Protein AF-A0AB36MHZ0-F1 (afdb_monomer)

Solvent-accessible surface area (backbone atoms only — not comparable to full-atom values): 14965 Å² total; per-residue (Å²): 54,44,57,62,75,53,22,52,72,57,39,23,80,58,42,24,35,72,61,34,95,46,50,84,87,40,92,85,48,53,91,93,38,56,36,42,50,85,30,37,42,89,34,64,81,21,33,83,23,70,91,55,84,67,46,82,65,95,77,49,87,92,78,55,77,89,81,52,64,80,65,60,34,71,57,12,28,52,43,23,53,55,51,52,55,49,51,50,49,34,50,54,38,28,51,49,51,50,53,46,52,54,36,60,74,65,69,42,69,92,66,45,55,66,64,51,52,50,49,40,51,50,48,51,48,53,46,53,50,49,40,52,55,51,27,60,75,59,45,92,82,55,76,83,64,78,90,63,67,73,68,45,54,75,88,66,82,76,74,77,75,96,77,69,90,77,54,76,71,33,46,69,50,70,69,53,80,61,90,48,80,58,32,49,53,8,28,51,48,47,40,56,56,59,68,46,60,63,73,61,51,23,56,32,45,11,66,72,67,76,46,54,62,65,58,21,42,50,56,46,36,54,58,56,66,40,66,40,87,42,66,46,98,85,66,46,83,39,78,40,59,67,78,60,42,46,71,61,34,51,55,51,47,52,50,71,66,107

Sequence (258 aa):
MSSHLNSREAFAYIQGKVVNIVPTNDPSYNDKYDSIYNHGYGEPAGTLGINCRHKLFPFTPGVNINNMTQYNPKEAIRNGNLRQKQCYYERSIRDAKKRLKVVEELEDEQMIAPRTKTLIAARQKKLREYTKKTNKMYGKKYDILTRDYARKQIFSKSILKESGAIRERTQSFVDFKPLLPEEKTARNLYIQFAQRSSKSSINKISKAGNVSVEDASEIYNHIFVDKHLTLDKDGNKVMAKFVPNIDMAQSFQRIFNG

pLDDT: mean 85.65, std 10.81, range [42.53, 96.38]

Secondary structure (DSSP, 8-state):
----TT--HHHHTTTTS-EESS-TTSTT--TTSEEGGGGTTTSTTSTT-TT---------TTT----PPP--HHHHHHHHHHHHHHHHHHHHHHHHHHHHHHHHHTT-HHHHTHHHHHHHHHHHHHHHHHHHHHHHHTTTS--S----SGGG-----------S---GGGHHHHH---SSHHHHHHHHHHHHHHHS-HHHHHHHHHHHHT--HHHHHHHHHHHHT--EEEE-TTS-EEEEPPPP-HHHHHHHHHHHH-

Mean predicted aligned error: 14.43 Å

Structure (mmCIF, N/CA/C/O backbone):
data_AF-A0AB36MHZ0-F1
#
_entry.id   AF-A0AB36MHZ0-F1
#
loop_
_atom_site.group_PDB
_atom_site.id
_atom_site.type_symbol
_atom_site.label_atom_id
_atom_site.label_alt_id
_atom_site.label_comp_id
_atom_site.label_asym_id
_atom_site.label_entity_id
_atom_site.label_seq_id
_atom_site.pdbx_PDB_ins_code
_atom_site.Cartn_x
_atom_site.Cartn_y
_atom_site.Cartn_z
_atom_site.occupancy
_atom_site.B_iso_or_equiv
_atom_site.auth_seq_id
_atom_site.auth_comp_id
_atom_site.auth_asym_id
_atom_site.auth_atom_id
_atom_site.pdbx_PDB_model_num
ATOM 1 N N . MET A 1 1 ? 13.810 -1.417 -18.592 1.00 91.19 1 MET A N 1
ATOM 2 C CA . MET A 1 1 ? 12.742 -1.679 -17.598 1.00 91.19 1 MET A CA 1
ATOM 3 C C . MET A 1 1 ? 13.332 -1.669 -16.197 1.00 91.19 1 MET A C 1
ATOM 5 O O . MET A 1 1 ? 14.480 -2.063 -16.041 1.00 91.19 1 MET A O 1
ATOM 9 N N . SER A 1 2 ? 12.580 -1.244 -15.177 1.00 93.88 2 SER A N 1
ATOM 10 C CA . SER A 1 2 ? 13.051 -1.334 -13.793 1.00 93.88 2 SER A CA 1
ATOM 11 C C . SER A 1 2 ? 13.299 -2.774 -13.341 1.00 93.88 2 SER A C 1
ATOM 13 O O . SER A 1 2 ? 12.862 -3.717 -13.998 1.00 93.88 2 SER A O 1
ATOM 15 N N . SER A 1 3 ? 13.993 -2.949 -12.222 1.00 92.25 3 SER A N 1
ATOM 16 C CA . SER A 1 3 ? 14.274 -4.255 -11.627 1.00 92.25 3 SER A CA 1
ATOM 17 C C . SER A 1 3 ? 13.834 -4.288 -10.169 1.00 92.25 3 SER A C 1
ATOM 19 O O . SER A 1 3 ? 13.908 -3.286 -9.459 1.00 92.25 3 SER A O 1
ATOM 21 N N . HIS A 1 4 ? 13.338 -5.443 -9.732 1.00 90.25 4 HIS A N 1
ATOM 22 C CA . HIS A 1 4 ? 12.836 -5.665 -8.381 1.00 90.25 4 HIS A CA 1
ATOM 23 C C . HIS A 1 4 ? 13.327 -7.012 -7.847 1.00 90.25 4 HIS A C 1
ATOM 25 O O . HIS A 1 4 ? 13.350 -8.027 -8.541 1.00 90.25 4 HIS A O 1
ATOM 31 N N . LEU A 1 5 ? 13.650 -7.046 -6.556 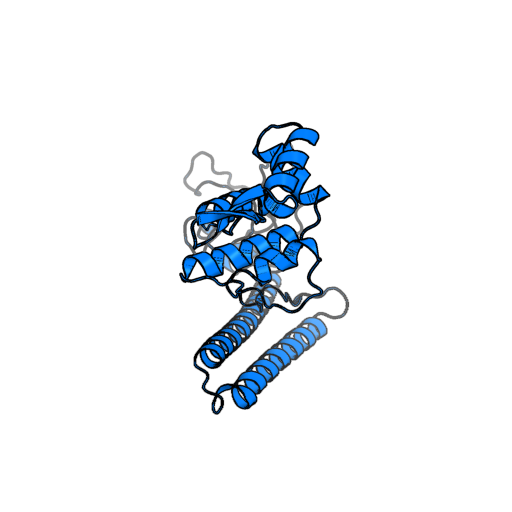1.00 89.44 5 LEU A N 1
ATOM 32 C CA . LEU A 1 5 ? 14.127 -8.253 -5.875 1.00 89.44 5 LEU A CA 1
ATOM 33 C C . LEU A 1 5 ? 13.067 -9.376 -5.808 1.00 89.44 5 LEU A C 1
ATOM 35 O O . LEU A 1 5 ? 13.396 -10.524 -5.519 1.00 89.44 5 LEU A O 1
ATOM 39 N N . ASN A 1 6 ? 11.788 -9.052 -6.018 1.00 89.38 6 ASN A N 1
ATOM 40 C CA . ASN A 1 6 ? 10.649 -9.956 -5.867 1.00 89.38 6 ASN A CA 1
ATOM 41 C C . ASN A 1 6 ? 9.673 -9.865 -7.052 1.00 89.38 6 ASN A C 1
ATOM 43 O O . ASN A 1 6 ? 8.535 -9.409 -6.925 1.00 89.38 6 ASN A O 1
ATOM 47 N N . SER A 1 7 ? 10.125 -10.336 -8.206 1.00 89.44 7 SER A N 1
ATOM 48 C CA . SER A 1 7 ? 9.343 -10.363 -9.446 1.00 89.44 7 SER A CA 1
ATOM 49 C C . SER A 1 7 ? 8.569 -11.674 -9.608 1.00 89.44 7 SER A C 1
ATOM 51 O O . SER A 1 7 ? 8.955 -12.704 -9.062 1.00 89.44 7 SER A O 1
ATOM 53 N N . ARG A 1 8 ? 7.445 -11.649 -10.339 1.00 86.94 8 ARG A N 1
ATOM 54 C CA . ARG A 1 8 ? 6.757 -12.891 -10.745 1.00 86.94 8 ARG A CA 1
ATOM 55 C C . ARG A 1 8 ? 7.468 -13.499 -11.950 1.00 86.94 8 ARG A C 1
ATOM 57 O O . ARG A 1 8 ? 8.241 -12.812 -12.613 1.00 86.94 8 ARG A O 1
ATOM 64 N N . GLU A 1 9 ? 7.150 -14.749 -12.248 1.00 87.31 9 GLU A N 1
ATOM 65 C CA . GLU A 1 9 ? 7.753 -15.526 -13.334 1.00 87.31 9 GLU A CA 1
ATOM 66 C C . GLU A 1 9 ? 7.767 -14.790 -14.676 1.00 87.31 9 GLU A C 1
ATOM 68 O O . GLU A 1 9 ? 8.847 -14.574 -15.219 1.00 87.31 9 GLU A O 1
ATOM 73 N N . ALA A 1 10 ? 6.620 -14.251 -15.103 1.00 83.94 10 ALA A N 1
ATOM 74 C CA . ALA A 1 10 ? 6.491 -13.489 -16.348 1.00 83.94 10 ALA A CA 1
ATOM 75 C C . ALA A 1 10 ? 7.418 -12.257 -16.457 1.00 83.94 10 ALA A C 1
ATOM 77 O O . ALA A 1 10 ? 7.681 -11.779 -17.549 1.00 83.94 10 ALA A O 1
ATOM 78 N N . PHE A 1 11 ? 7.923 -11.712 -15.344 1.00 86.25 11 PHE A N 1
ATOM 79 C CA . PHE A 1 11 ? 8.759 -10.499 -15.345 1.00 86.25 11 PHE A CA 1
ATOM 80 C C . PHE A 1 11 ? 10.217 -10.793 -15.002 1.00 86.25 11 PHE A C 1
ATOM 82 O O . PHE A 1 11 ? 11.100 -9.979 -15.269 1.00 86.25 11 PHE A O 1
ATOM 89 N N . ALA A 1 12 ? 10.476 -11.917 -14.335 1.00 91.56 12 ALA A N 1
ATOM 90 C CA . ALA A 1 12 ? 11.743 -12.156 -13.666 1.00 91.56 12 ALA A CA 1
ATOM 91 C C . ALA A 1 12 ? 12.924 -12.228 -14.641 1.00 91.56 12 ALA A C 1
ATOM 93 O O . ALA A 1 12 ? 14.027 -11.839 -14.266 1.00 91.56 12 ALA A O 1
ATOM 94 N N . TYR A 1 13 ? 12.680 -12.687 -15.870 1.00 91.69 13 TYR A N 1
ATOM 95 C CA . TYR A 1 13 ? 13.692 -12.853 -16.915 1.00 91.69 13 TYR A CA 1
ATOM 96 C C . TYR A 1 13 ? 13.957 -11.587 -17.739 1.00 91.69 13 TYR A C 1
ATOM 98 O O . TYR A 1 13 ? 15.050 -11.444 -18.295 1.00 91.69 13 TYR A O 1
ATOM 106 N N . ILE A 1 14 ? 12.986 -10.674 -17.809 1.00 92.44 14 ILE A N 1
ATOM 107 C CA . ILE A 1 14 ? 13.047 -9.461 -18.638 1.00 92.44 14 ILE A CA 1
ATOM 108 C C . ILE A 1 14 ? 13.335 -8.186 -17.817 1.00 92.44 14 ILE A C 1
ATOM 110 O O . ILE A 1 14 ? 13.791 -7.175 -18.349 1.00 92.44 14 ILE A O 1
ATOM 114 N N . GLN A 1 15 ? 13.125 -8.213 -16.497 1.00 92.81 15 GLN A N 1
ATOM 115 C CA . GLN A 1 15 ? 13.423 -7.079 -15.613 1.00 92.81 15 GLN A CA 1
ATOM 116 C C . GLN A 1 15 ? 14.880 -6.624 -15.658 1.00 92.81 15 GLN A C 1
ATOM 118 O O . GLN A 1 15 ? 15.791 -7.415 -15.871 1.00 92.81 15 GLN A O 1
ATOM 123 N N . GLY A 1 16 ? 15.091 -5.324 -15.448 1.00 93.00 16 GLY A N 1
ATOM 124 C CA . GLY A 1 16 ? 16.421 -4.716 -15.484 1.00 93.00 16 GLY A CA 1
ATOM 125 C C . GLY A 1 16 ? 17.046 -4.610 -16.877 1.00 93.00 16 GLY A C 1
ATOM 126 O O . GLY A 1 16 ? 18.074 -3.953 -17.012 1.00 93.00 16 GLY A O 1
ATOM 127 N N . LYS A 1 17 ? 16.458 -5.203 -17.920 1.00 93.75 17 LYS A N 1
ATOM 128 C CA . LYS A 1 17 ? 16.990 -5.147 -19.286 1.00 93.75 17 LYS A CA 1
ATOM 129 C C . LYS A 1 17 ? 16.428 -3.963 -20.071 1.00 93.75 17 LYS A C 1
ATOM 131 O O . LYS A 1 17 ? 15.389 -3.384 -19.724 1.00 93.75 17 LYS A O 1
ATOM 136 N N . VAL A 1 18 ? 17.138 -3.608 -21.137 1.00 95.00 18 VAL A N 1
ATOM 137 C CA . VAL A 1 18 ? 16.588 -2.802 -22.232 1.00 95.00 18 VAL A CA 1
ATOM 138 C C . VAL A 1 18 ? 15.660 -3.710 -23.033 1.00 95.00 18 VAL A C 1
ATOM 140 O O . VAL A 1 18 ? 15.995 -4.870 -23.267 1.00 95.00 18 VAL A O 1
ATOM 143 N N . VAL A 1 19 ? 14.476 -3.205 -23.361 1.00 95.19 19 VAL A N 1
ATOM 144 C CA . VAL A 1 19 ? 13.385 -3.981 -23.958 1.00 95.19 19 VAL A CA 1
ATOM 145 C C . VAL A 1 19 ? 12.726 -3.169 -25.058 1.00 95.19 19 VAL A C 1
ATOM 147 O O . VAL A 1 19 ? 12.641 -1.944 -24.944 1.00 95.19 19 VAL A O 1
ATOM 150 N N . ASN A 1 20 ? 12.224 -3.854 -26.078 1.00 95.62 20 ASN A N 1
ATOM 151 C CA . ASN A 1 20 ? 11.361 -3.259 -27.088 1.00 95.62 20 ASN A CA 1
ATOM 152 C C . ASN A 1 20 ? 9.929 -3.146 -26.554 1.00 95.62 20 ASN A C 1
ATOM 154 O O . ASN A 1 20 ? 9.421 -4.066 -25.910 1.00 95.62 20 ASN A O 1
ATOM 158 N N . ILE A 1 21 ? 9.275 -2.019 -26.845 1.00 94.38 21 ILE A N 1
ATOM 159 C CA . ILE A 1 21 ? 7.860 -1.762 -26.519 1.00 94.38 21 ILE A CA 1
ATOM 160 C C . ILE A 1 21 ? 6.914 -2.086 -27.681 1.00 94.38 21 ILE A C 1
ATOM 162 O O . ILE A 1 21 ? 5.741 -1.726 -27.634 1.00 94.38 21 ILE A O 1
ATOM 166 N N . VAL A 1 22 ? 7.434 -2.743 -28.716 1.00 94.50 22 VAL A N 1
ATOM 167 C CA . VAL A 1 22 ? 6.718 -3.165 -29.923 1.00 94.50 22 VAL A CA 1
ATOM 168 C C . VAL A 1 22 ? 6.851 -4.682 -30.105 1.00 94.50 22 VAL A C 1
ATOM 170 O O . VAL A 1 22 ? 7.825 -5.258 -29.598 1.00 94.50 22 VAL A O 1
ATOM 173 N N . PRO A 1 23 ? 5.900 -5.355 -30.778 1.00 94.88 23 PRO A N 1
ATOM 174 C CA . PRO A 1 23 ? 6.026 -6.767 -31.138 1.00 94.88 23 PRO A CA 1
ATOM 175 C C . PRO A 1 23 ? 7.237 -7.028 -32.046 1.00 94.88 23 PRO A C 1
ATOM 177 O O . PRO A 1 23 ? 7.731 -6.118 -32.704 1.00 94.88 23 PRO A O 1
ATOM 180 N N . THR A 1 24 ? 7.687 -8.280 -32.129 1.00 93.81 24 THR A N 1
ATOM 181 C CA . THR A 1 24 ? 8.826 -8.685 -32.981 1.00 93.81 24 THR A CA 1
ATOM 182 C C . THR A 1 24 ? 8.594 -8.473 -34.478 1.00 93.81 24 THR A C 1
ATOM 184 O O . THR A 1 24 ? 9.553 -8.348 -35.224 1.00 93.81 24 THR A O 1
ATOM 187 N N . ASN A 1 25 ? 7.336 -8.420 -34.923 1.00 93.31 25 ASN A N 1
ATOM 188 C CA . ASN A 1 25 ? 6.986 -8.208 -36.332 1.00 93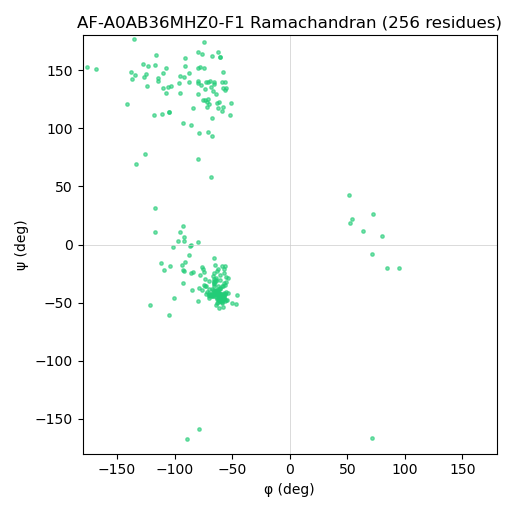.31 25 ASN A CA 1
ATOM 189 C C . ASN A 1 25 ? 6.908 -6.718 -36.715 1.00 93.31 25 ASN A C 1
ATOM 191 O O . ASN A 1 25 ? 6.587 -6.400 -37.858 1.00 93.31 25 ASN A O 1
ATOM 195 N N . ASP A 1 26 ? 7.122 -5.804 -35.765 1.00 95.56 26 ASP A N 1
ATOM 196 C CA . ASP A 1 26 ? 7.053 -4.366 -36.017 1.00 95.56 26 ASP A CA 1
ATOM 197 C C . ASP A 1 26 ? 8.328 -3.878 -36.730 1.00 95.56 26 ASP A C 1
ATOM 199 O O . ASP A 1 26 ? 9.425 -4.252 -36.315 1.00 95.56 26 ASP A O 1
ATOM 203 N N . PRO A 1 27 ? 8.235 -3.000 -37.745 1.00 94.50 27 PRO A N 1
ATOM 204 C CA . PRO A 1 27 ? 9.410 -2.427 -38.411 1.00 94.50 27 PRO A CA 1
ATOM 205 C C . PRO A 1 27 ? 10.368 -1.681 -37.469 1.00 94.50 27 PRO A C 1
ATOM 207 O O . PRO A 1 27 ? 11.548 -1.533 -37.771 1.00 94.50 27 PRO A O 1
ATOM 210 N N . SER A 1 28 ? 9.861 -1.198 -36.332 1.00 93.12 28 SER A N 1
ATOM 211 C CA . SER A 1 28 ? 10.623 -0.483 -35.303 1.00 93.12 28 SER A CA 1
ATOM 212 C C . SER A 1 28 ? 11.299 -1.425 -34.301 1.00 93.12 28 SER A C 1
ATOM 214 O O . SER A 1 28 ? 11.934 -0.958 -33.350 1.00 93.12 28 SER A O 1
ATOM 216 N N . TYR A 1 29 ? 11.124 -2.742 -34.453 1.00 95.44 29 TYR A N 1
ATOM 217 C CA . TYR A 1 29 ? 11.743 -3.741 -33.594 1.00 95.44 29 TYR A CA 1
ATOM 218 C C . TYR A 1 29 ? 13.266 -3.738 -33.765 1.00 95.44 29 TYR A C 1
ATOM 220 O O . TYR A 1 29 ? 13.801 -3.606 -34.863 1.00 95.44 29 TYR A O 1
ATOM 228 N N . ASN A 1 30 ? 13.977 -3.882 -32.648 1.00 94.00 30 ASN A N 1
ATOM 229 C CA . ASN A 1 30 ? 15.428 -3.984 -32.636 1.00 94.00 30 ASN A CA 1
ATOM 230 C C . ASN A 1 30 ? 15.852 -5.342 -32.074 1.00 94.00 30 ASN A C 1
ATOM 232 O O . ASN A 1 30 ? 15.742 -5.558 -30.864 1.00 94.00 30 ASN A O 1
ATOM 236 N N . ASP A 1 31 ? 16.409 -6.200 -32.928 1.00 94.25 31 ASP A N 1
ATOM 237 C CA . ASP A 1 31 ? 16.832 -7.577 -32.620 1.00 94.25 31 ASP A CA 1
ATOM 238 C C . ASP A 1 31 ? 17.834 -7.689 -31.460 1.00 94.25 31 ASP A C 1
ATOM 240 O O . ASP A 1 31 ? 17.993 -8.747 -30.852 1.00 94.25 31 ASP A O 1
ATOM 244 N N . LYS A 1 32 ? 18.506 -6.590 -31.096 1.00 93.94 32 LYS A N 1
ATOM 245 C CA . LYS A 1 32 ? 19.411 -6.548 -29.940 1.00 93.94 32 LYS A CA 1
ATOM 246 C C . LYS A 1 32 ? 18.682 -6.727 -28.605 1.00 93.94 32 LYS A C 1
ATOM 248 O O . LYS A 1 32 ? 19.314 -7.095 -27.610 1.00 93.94 32 LYS A O 1
ATOM 253 N N . TYR A 1 33 ? 17.390 -6.411 -28.548 1.00 94.19 33 TYR A N 1
ATOM 254 C CA . TYR A 1 33 ? 16.607 -6.399 -27.317 1.00 94.19 33 TYR A CA 1
ATOM 255 C C . TYR A 1 33 ? 15.366 -7.289 -27.432 1.00 94.19 33 TYR A C 1
ATOM 257 O O . TYR A 1 33 ? 14.725 -7.405 -28.475 1.00 94.19 33 TYR A O 1
ATOM 265 N N . ASP A 1 34 ? 14.983 -7.907 -26.320 1.00 94.19 34 ASP A N 1
ATOM 266 C CA . ASP A 1 34 ? 13.758 -8.703 -26.270 1.00 94.19 34 ASP A CA 1
ATOM 267 C C . ASP A 1 34 ? 12.519 -7.792 -26.233 1.00 94.19 34 ASP A C 1
ATOM 269 O O . ASP A 1 34 ? 12.577 -6.660 -25.737 1.00 94.19 34 ASP A O 1
ATOM 273 N N . SER A 1 35 ? 11.393 -8.272 -26.754 1.00 94.75 35 SER A N 1
ATOM 274 C CA . SER A 1 35 ? 10.120 -7.550 -26.730 1.00 94.75 35 SER A CA 1
ATOM 275 C C . SER A 1 35 ? 9.344 -7.840 -25.451 1.00 94.75 35 SER A C 1
ATOM 277 O O . SER A 1 35 ? 9.251 -8.984 -25.013 1.00 94.75 35 SER A O 1
ATOM 279 N N . ILE A 1 36 ? 8.699 -6.823 -24.874 1.00 94.75 36 ILE A N 1
ATOM 280 C CA . ILE A 1 36 ? 7.768 -7.025 -23.751 1.00 94.75 36 ILE A CA 1
ATOM 281 C C . ILE A 1 36 ? 6.577 -7.926 -24.126 1.00 94.75 36 ILE A C 1
ATOM 283 O O . ILE A 1 36 ? 6.036 -8.615 -23.260 1.00 94.75 36 ILE A O 1
ATOM 287 N N . TYR A 1 37 ? 6.200 -7.985 -25.409 1.00 93.75 37 TYR A N 1
ATOM 288 C CA . TYR A 1 37 ? 5.103 -8.831 -25.895 1.00 93.75 37 TYR A CA 1
ATOM 289 C C . TYR A 1 37 ? 5.408 -10.324 -25.750 1.00 93.75 37 TYR A C 1
ATOM 291 O O . TYR A 1 37 ? 4.508 -11.090 -25.415 1.00 93.75 37 TYR A O 1
ATOM 299 N N . ASN A 1 38 ? 6.681 -10.722 -25.843 1.00 93.31 38 ASN A N 1
ATOM 300 C CA . ASN A 1 38 ? 7.115 -12.105 -25.597 1.00 93.31 38 ASN A CA 1
ATOM 301 C C . ASN A 1 38 ? 6.914 -12.539 -24.134 1.00 93.31 38 ASN A C 1
ATOM 303 O O . ASN A 1 38 ? 7.003 -13.718 -23.805 1.00 93.31 38 ASN A O 1
ATOM 307 N N . HIS A 1 39 ? 6.626 -11.582 -23.248 1.00 92.12 39 HIS A N 1
ATOM 308 C CA . HIS A 1 39 ? 6.400 -11.793 -21.821 1.00 92.12 39 HIS A CA 1
ATOM 309 C C . HIS A 1 39 ? 4.966 -11.410 -21.418 1.00 92.12 39 HIS A C 1
ATOM 311 O O . HIS A 1 39 ? 4.723 -10.935 -20.306 1.00 92.12 39 HIS A O 1
ATOM 317 N N . GLY A 1 40 ? 4.007 -11.573 -22.335 1.00 91.12 40 GLY A N 1
ATOM 318 C CA . GLY A 1 40 ? 2.572 -11.411 -22.076 1.00 91.12 40 GLY A CA 1
ATOM 319 C C . GLY A 1 40 ? 2.121 -9.963 -21.877 1.00 91.12 40 GLY A C 1
ATOM 320 O O . GLY A 1 40 ? 1.152 -9.710 -21.161 1.00 91.12 40 GLY A O 1
ATOM 321 N N . TYR A 1 41 ? 2.834 -8.985 -22.442 1.00 92.25 41 TYR A N 1
ATOM 322 C CA . TYR A 1 41 ? 2.350 -7.603 -22.431 1.00 92.25 41 TYR A CA 1
ATOM 323 C C . TYR A 1 41 ? 0.950 -7.515 -23.062 1.00 92.25 41 TYR A C 1
ATOM 325 O O . TYR A 1 41 ? 0.706 -8.087 -24.121 1.00 92.25 41 TYR A O 1
ATOM 333 N N . GLY A 1 42 ? 0.032 -6.814 -22.392 1.00 90.19 42 GLY A N 1
ATOM 334 C CA . GLY A 1 42 ? -1.390 -6.754 -22.754 1.00 90.19 42 GLY A CA 1
ATOM 335 C C . GLY A 1 42 ? -2.270 -7.759 -22.001 1.00 90.19 42 GLY A C 1
ATOM 336 O O . GLY A 1 42 ? -3.467 -7.524 -21.846 1.00 90.19 42 GLY A O 1
ATOM 337 N N . GLU A 1 43 ? -1.692 -8.821 -21.434 1.00 91.88 43 GLU A N 1
ATOM 338 C CA . GLU A 1 43 ? -2.429 -9.755 -20.585 1.00 91.88 43 GLU A CA 1
ATOM 339 C C . GLU A 1 43 ? -2.446 -9.305 -19.114 1.00 91.88 43 GLU A C 1
ATOM 341 O O . GLU A 1 43 ? -1.448 -8.787 -18.598 1.00 91.88 43 GLU A O 1
ATOM 346 N N . PRO A 1 44 ? -3.524 -9.587 -18.355 1.00 89.88 44 PRO A N 1
ATOM 347 C CA . PRO A 1 44 ? -3.588 -9.267 -16.928 1.00 89.88 44 PRO A CA 1
ATOM 348 C C . PRO A 1 44 ? -2.434 -9.844 -16.096 1.00 89.88 44 PRO A C 1
ATOM 350 O O . PRO A 1 44 ? -2.043 -9.247 -15.086 1.00 89.88 44 PRO A O 1
ATOM 353 N N . ALA A 1 45 ? -1.917 -11.011 -16.492 1.00 87.75 45 ALA A N 1
ATOM 354 C CA . ALA A 1 45 ? -0.864 -11.736 -15.788 1.00 87.75 45 ALA A CA 1
ATOM 355 C C . ALA A 1 45 ? 0.557 -11.435 -16.299 1.00 87.75 45 ALA A C 1
ATOM 357 O O . ALA A 1 45 ? 1.515 -11.712 -15.569 1.00 87.75 45 ALA A O 1
ATOM 358 N N . GLY A 1 46 ? 0.692 -10.875 -17.503 1.00 90.00 46 GLY A N 1
ATOM 359 C CA . GLY A 1 46 ? 1.979 -10.645 -18.149 1.00 90.00 46 GLY A CA 1
ATOM 360 C C . GLY A 1 46 ? 2.613 -9.294 -17.823 1.00 90.00 46 GLY A C 1
ATOM 361 O O . GLY A 1 46 ? 2.245 -8.609 -16.857 1.00 90.00 46 GLY A O 1
ATOM 362 N N . THR A 1 47 ? 3.643 -8.931 -18.589 1.00 89.75 47 THR A N 1
ATOM 363 C CA . THR A 1 47 ? 4.444 -7.734 -18.317 1.00 89.75 47 THR A CA 1
ATOM 364 C C . THR A 1 47 ? 3.612 -6.458 -18.310 1.00 89.75 47 THR A C 1
ATOM 366 O O . THR A 1 47 ? 2.682 -6.285 -19.085 1.00 89.75 47 THR A O 1
ATOM 369 N N . LEU A 1 48 ? 3.920 -5.563 -17.363 1.00 89.25 48 LEU A N 1
ATOM 370 C CA . LEU A 1 48 ? 3.149 -4.341 -17.081 1.00 89.25 48 LEU A CA 1
ATOM 371 C C . LEU A 1 48 ? 1.633 -4.552 -16.852 1.00 89.25 48 LEU A C 1
ATOM 373 O O . LEU A 1 48 ? 0.881 -3.584 -16.874 1.00 89.25 48 LEU A O 1
ATOM 377 N N . GLY A 1 49 ? 1.199 -5.779 -16.546 1.00 88.88 49 GLY A N 1
ATOM 378 C CA . GLY A 1 49 ? -0.181 -6.106 -16.195 1.00 88.88 49 GLY A CA 1
ATOM 379 C C . GLY A 1 49 ? -0.573 -5.758 -14.751 1.00 88.88 49 GLY A C 1
ATOM 380 O O . GLY A 1 49 ? 0.049 -4.947 -14.052 1.00 88.88 49 GLY A O 1
ATOM 381 N N . ILE A 1 50 ? -1.623 -6.413 -14.252 1.00 87.44 50 ILE A N 1
ATOM 382 C CA . ILE A 1 50 ? -2.265 -6.058 -12.980 1.00 87.44 50 ILE A CA 1
ATOM 383 C C . ILE A 1 50 ? -1.324 -6.311 -11.793 1.00 87.44 50 ILE A C 1
ATOM 385 O O . ILE A 1 50 ? -0.771 -7.399 -11.606 1.00 87.44 50 ILE A O 1
ATOM 389 N N . ASN A 1 51 ? -1.217 -5.314 -10.908 1.00 81.25 51 ASN A N 1
ATOM 390 C CA . ASN A 1 51 ? -0.327 -5.303 -9.740 1.00 81.25 51 ASN A CA 1
ATOM 391 C C . ASN A 1 51 ? 1.175 -5.350 -10.079 1.00 81.25 51 ASN A C 1
ATOM 393 O O . ASN A 1 51 ? 1.995 -5.545 -9.172 1.00 81.25 51 ASN A O 1
ATOM 397 N N . CYS A 1 52 ? 1.551 -5.155 -11.346 1.00 86.69 52 CYS A N 1
ATOM 398 C CA . CYS A 1 52 ? 2.935 -4.921 -11.721 1.00 86.69 52 CYS A CA 1
ATOM 399 C C . CYS A 1 52 ? 3.387 -3.539 -11.224 1.00 86.69 52 CYS A C 1
ATOM 401 O O . CYS A 1 52 ? 2.636 -2.569 -11.243 1.00 86.69 52 CYS A O 1
ATOM 403 N N . ARG A 1 53 ? 4.631 -3.451 -10.748 1.00 87.50 53 ARG A N 1
ATOM 404 C CA . ARG A 1 53 ? 5.262 -2.197 -10.294 1.00 87.50 53 ARG A CA 1
ATOM 405 C C . ARG A 1 53 ? 6.481 -1.829 -11.133 1.00 87.50 53 ARG A C 1
ATOM 407 O O . ARG A 1 53 ? 7.281 -0.986 -10.727 1.00 87.50 53 ARG A O 1
ATOM 414 N N . HIS A 1 54 ? 6.678 -2.525 -12.248 1.00 91.31 54 HIS A N 1
ATOM 415 C CA . HIS A 1 54 ? 7.764 -2.220 -13.159 1.00 91.31 54 HIS A CA 1
ATOM 416 C C . HIS A 1 54 ? 7.471 -0.906 -13.870 1.00 91.31 54 HIS A C 1
ATOM 418 O O . HIS A 1 54 ? 6.332 -0.627 -14.234 1.00 91.31 54 HIS A O 1
ATOM 424 N N . LYS A 1 55 ? 8.513 -0.100 -14.042 1.00 92.06 55 LYS A N 1
ATOM 425 C CA . LYS A 1 55 ? 8.460 1.130 -14.827 1.00 92.06 55 LYS A CA 1
ATOM 426 C C . LYS A 1 55 ? 9.354 0.971 -16.045 1.00 92.06 55 LYS A C 1
ATOM 428 O O . LYS A 1 55 ? 10.414 0.342 -15.966 1.00 92.06 55 LYS A O 1
ATOM 433 N N . LEU A 1 56 ? 8.923 1.529 -17.166 1.00 93.44 56 LEU A N 1
ATOM 434 C CA . LEU A 1 56 ? 9.773 1.685 -18.336 1.00 93.44 56 LEU A CA 1
ATOM 435 C C . LEU A 1 56 ? 10.449 3.052 -18.276 1.00 93.44 56 LEU A C 1
ATOM 437 O O . LEU A 1 56 ? 9.865 4.021 -17.797 1.00 93.44 56 LEU A O 1
ATOM 441 N N . PHE A 1 57 ? 11.690 3.092 -18.740 1.00 93.50 57 PHE A N 1
ATOM 442 C CA . PHE A 1 57 ? 12.476 4.309 -18.870 1.00 93.50 57 PHE A CA 1
ATOM 443 C C . PHE A 1 57 ? 12.921 4.403 -20.328 1.00 93.50 57 PHE A C 1
ATOM 445 O O . PHE A 1 57 ? 13.324 3.365 -20.868 1.00 93.50 57 PHE A O 1
ATOM 452 N N . PRO A 1 58 ? 12.846 5.587 -20.960 1.00 94.56 58 PRO A N 1
ATOM 453 C CA . PRO A 1 58 ? 13.387 5.788 -22.297 1.00 94.56 58 PRO A CA 1
ATOM 454 C C . PRO A 1 58 ? 14.871 5.414 -22.347 1.00 94.56 58 PRO A C 1
ATOM 456 O O . PRO A 1 58 ? 15.619 5.685 -21.406 1.00 94.56 58 PRO A O 1
ATOM 459 N N . PHE A 1 59 ? 15.288 4.775 -23.436 1.00 94.19 59 PHE A N 1
ATOM 460 C CA . PHE A 1 59 ? 16.661 4.329 -23.630 1.00 94.19 59 PHE A CA 1
ATOM 461 C C . PHE A 1 59 ? 17.060 4.534 -25.089 1.00 94.19 59 PHE A C 1
ATOM 463 O O . PHE A 1 59 ? 16.442 3.946 -25.975 1.00 94.19 59 PHE A O 1
ATOM 470 N N . THR A 1 60 ? 18.110 5.321 -25.324 1.00 93.62 60 THR A N 1
ATOM 471 C CA . THR A 1 60 ? 18.676 5.535 -26.658 1.00 93.62 60 THR A CA 1
ATOM 472 C C . THR A 1 60 ? 19.983 4.747 -26.786 1.00 93.62 60 THR A C 1
ATOM 474 O O . THR A 1 60 ? 20.946 5.052 -26.073 1.00 93.62 60 THR A O 1
ATOM 477 N N . PRO A 1 61 ? 20.056 3.725 -27.662 1.00 91.75 61 PRO A N 1
ATOM 478 C CA . PRO A 1 61 ? 21.280 2.955 -27.870 1.00 91.75 61 PRO A CA 1
ATOM 479 C C . PRO A 1 61 ? 22.464 3.854 -28.252 1.00 91.75 61 PRO A C 1
ATOM 481 O O . PRO A 1 61 ? 22.328 4.743 -29.083 1.00 91.75 61 PRO A O 1
ATOM 484 N N . GLY A 1 62 ? 23.626 3.633 -27.634 1.00 91.44 62 GLY A N 1
ATOM 485 C CA . GLY A 1 62 ? 24.846 4.414 -27.889 1.00 91.44 62 GLY A CA 1
ATOM 486 C C . GLY A 1 62 ? 24.956 5.720 -27.094 1.00 91.44 62 GLY A C 1
ATOM 487 O O . GLY A 1 62 ? 26.065 6.193 -26.880 1.00 91.44 62 GLY A O 1
ATOM 488 N N . VAL A 1 63 ? 23.840 6.255 -26.589 1.00 95.12 63 VAL A N 1
ATOM 489 C CA . VAL A 1 63 ? 23.824 7.430 -25.699 1.00 95.12 63 VAL A CA 1
ATOM 490 C C . VAL A 1 63 ? 23.668 6.994 -24.244 1.00 95.12 63 VAL A C 1
ATOM 492 O O . VAL A 1 63 ? 24.387 7.450 -23.358 1.00 95.12 63 VAL A O 1
ATOM 495 N N . ASN A 1 64 ? 22.733 6.080 -23.985 1.00 94.06 64 ASN A N 1
ATOM 496 C CA . ASN A 1 64 ? 22.419 5.607 -22.646 1.00 94.06 64 ASN A CA 1
ATOM 497 C C . ASN A 1 64 ? 23.178 4.315 -22.316 1.00 94.06 64 ASN A C 1
ATOM 499 O O . ASN A 1 64 ? 23.326 3.419 -23.149 1.00 94.06 64 ASN A O 1
ATOM 503 N N . ILE A 1 65 ? 23.560 4.177 -21.046 1.00 91.75 65 ILE A N 1
ATOM 504 C CA . ILE A 1 65 ? 24.105 2.941 -20.473 1.00 91.75 65 ILE A CA 1
ATOM 505 C C . ILE A 1 65 ? 23.064 2.362 -19.512 1.00 91.75 65 ILE A C 1
ATOM 507 O O . ILE A 1 65 ? 22.440 3.086 -18.731 1.00 91.75 65 ILE A O 1
ATOM 511 N N . ASN A 1 66 ? 22.825 1.052 -19.597 1.00 91.81 66 ASN A N 1
ATOM 512 C CA . ASN A 1 66 ? 21.867 0.388 -18.723 1.00 91.81 66 ASN A CA 1
ATOM 513 C C . ASN A 1 66 ? 22.473 0.143 -17.334 1.00 91.81 66 ASN A C 1
ATOM 515 O O . ASN A 1 66 ? 23.127 -0.872 -17.107 1.00 91.81 66 ASN A O 1
ATOM 519 N N . ASN A 1 67 ? 22.194 1.048 -16.400 1.00 90.38 67 ASN A N 1
ATOM 520 C CA . ASN A 1 67 ? 22.706 0.983 -15.028 1.00 90.38 67 ASN A CA 1
ATOM 521 C C . ASN A 1 67 ? 21.748 0.266 -14.056 1.00 90.38 67 ASN A C 1
ATOM 523 O O . ASN A 1 67 ? 21.870 0.410 -12.839 1.00 90.38 67 ASN A O 1
ATOM 527 N N . MET A 1 68 ? 20.760 -0.479 -14.567 1.00 92.06 68 MET A N 1
ATOM 528 C CA . MET A 1 68 ? 19.794 -1.169 -13.714 1.00 92.06 68 MET A CA 1
ATOM 529 C C . MET A 1 68 ? 20.424 -2.369 -13.007 1.00 92.06 68 MET A C 1
ATOM 531 O O . MET A 1 68 ? 21.162 -3.153 -13.609 1.00 92.06 68 MET A O 1
ATOM 535 N N . THR A 1 69 ? 20.072 -2.563 -11.735 1.00 91.25 69 THR A N 1
ATOM 536 C CA . THR A 1 69 ? 20.495 -3.745 -10.978 1.00 91.25 69 THR A CA 1
ATOM 537 C C . THR A 1 69 ? 19.905 -5.007 -11.600 1.00 91.25 69 THR A C 1
ATOM 539 O O . THR A 1 69 ? 18.701 -5.088 -11.844 1.00 91.25 69 THR A O 1
ATOM 542 N N . GLN A 1 70 ? 20.747 -6.008 -11.848 1.00 91.19 70 GLN A N 1
ATOM 543 C CA . GLN A 1 70 ? 20.308 -7.298 -12.372 1.00 91.19 70 GLN A CA 1
ATOM 544 C C . GLN A 1 70 ? 20.108 -8.276 -11.215 1.00 91.19 70 GLN A C 1
ATOM 546 O O . GLN A 1 70 ? 20.982 -8.432 -10.363 1.00 91.19 70 GLN A O 1
ATOM 551 N N . TYR A 1 71 ? 18.954 -8.938 -11.188 1.00 91.06 71 TYR A N 1
ATOM 552 C CA . TYR A 1 71 ? 18.642 -9.973 -10.205 1.00 91.06 71 TYR A CA 1
ATOM 553 C C . TYR A 1 71 ? 18.598 -11.336 -10.883 1.00 91.06 71 TYR A C 1
ATOM 555 O O . TYR A 1 71 ? 18.168 -11.449 -12.030 1.00 91.06 71 TYR A O 1
ATOM 563 N N . ASN A 1 72 ? 18.984 -12.387 -10.157 1.00 92.56 72 ASN A N 1
ATOM 564 C CA . ASN A 1 72 ? 18.789 -13.751 -10.631 1.00 92.56 72 ASN A CA 1
ATOM 565 C C . ASN A 1 72 ? 17.275 -14.028 -10.762 1.00 92.56 72 ASN A C 1
ATOM 567 O O . ASN A 1 72 ? 16.564 -13.941 -9.753 1.00 92.56 72 ASN A O 1
ATOM 571 N N . PRO A 1 73 ? 16.763 -14.389 -11.957 1.00 92.88 73 PRO A N 1
ATOM 572 C CA . PRO A 1 73 ? 15.333 -14.603 -12.166 1.00 92.88 73 PRO A CA 1
ATOM 573 C C . PRO A 1 73 ? 14.732 -15.638 -11.211 1.00 92.88 73 PRO A C 1
ATOM 575 O O . PRO A 1 73 ? 13.679 -15.401 -10.622 1.00 92.88 73 PRO A O 1
ATOM 578 N N . LYS A 1 74 ? 15.432 -16.757 -10.978 1.00 93.94 74 LYS A N 1
ATOM 579 C CA . LYS A 1 74 ? 14.950 -17.837 -10.101 1.00 93.94 74 LYS A CA 1
ATOM 580 C C . LYS A 1 74 ? 14.823 -17.368 -8.651 1.00 93.94 74 LYS A C 1
ATOM 582 O O . LYS A 1 74 ? 13.855 -17.701 -7.965 1.00 93.94 74 LYS A O 1
ATOM 587 N N . GLU A 1 75 ? 15.779 -16.567 -8.189 1.00 91.75 75 GLU A N 1
ATOM 588 C CA . GLU A 1 75 ? 15.742 -15.983 -6.848 1.00 91.75 75 GLU A CA 1
ATOM 589 C C . GLU A 1 75 ? 14.615 -14.950 -6.722 1.00 91.75 75 GLU A C 1
ATOM 591 O O . GLU A 1 75 ? 13.854 -14.985 -5.754 1.00 91.75 75 GLU A O 1
ATOM 596 N N . ALA A 1 76 ? 14.438 -14.093 -7.732 1.00 91.81 76 ALA A N 1
ATOM 597 C CA . ALA A 1 76 ? 13.372 -13.099 -7.752 1.00 91.81 76 ALA A CA 1
ATOM 598 C C . ALA A 1 76 ? 11.976 -13.743 -7.694 1.00 91.81 76 ALA A C 1
ATOM 600 O O . ALA A 1 76 ? 11.138 -13.301 -6.904 1.00 91.81 76 ALA A O 1
ATOM 601 N N . ILE A 1 77 ? 11.755 -14.828 -8.448 1.00 93.38 77 ILE A N 1
ATOM 602 C CA . ILE A 1 77 ? 10.510 -15.616 -8.419 1.00 93.38 77 ILE A CA 1
ATOM 603 C C . ILE A 1 77 ? 10.272 -16.196 -7.026 1.00 93.38 77 ILE A C 1
ATOM 605 O O . ILE A 1 77 ? 9.187 -16.044 -6.454 1.00 93.38 77 ILE A O 1
ATOM 609 N N . ARG A 1 78 ? 11.298 -16.818 -6.433 1.00 93.19 78 ARG A N 1
ATOM 610 C CA . ARG A 1 78 ? 11.221 -17.372 -5.075 1.00 93.19 78 ARG A CA 1
ATOM 611 C C . ARG A 1 78 ? 10.845 -16.293 -4.056 1.00 93.19 78 ARG A C 1
ATOM 613 O O . ARG A 1 78 ? 9.928 -16.496 -3.257 1.00 93.19 78 ARG A O 1
ATOM 620 N N . ASN A 1 79 ? 11.493 -15.132 -4.115 1.00 92.19 79 ASN A N 1
ATOM 621 C CA . ASN A 1 79 ? 11.213 -13.989 -3.244 1.00 92.19 79 ASN A CA 1
ATOM 622 C C . ASN A 1 79 ? 9.791 -13.446 -3.460 1.00 92.19 79 ASN A C 1
ATOM 624 O O . ASN A 1 79 ? 9.082 -13.133 -2.497 1.00 92.19 79 ASN A O 1
ATOM 628 N N . GLY A 1 80 ? 9.337 -13.402 -4.716 1.00 91.00 80 GLY A N 1
ATOM 629 C CA . GLY A 1 80 ? 7.962 -13.088 -5.095 1.00 91.00 80 GLY A CA 1
ATOM 630 C C . GLY A 1 80 ? 6.953 -14.018 -4.421 1.00 91.00 80 GLY A C 1
ATOM 631 O O . GLY A 1 80 ? 6.009 -13.548 -3.782 1.00 91.00 80 GLY A O 1
ATOM 632 N N . ASN A 1 81 ? 7.178 -15.331 -4.473 1.00 92.50 81 ASN A N 1
ATOM 633 C CA . ASN A 1 81 ? 6.310 -16.334 -3.846 1.00 92.50 81 ASN A CA 1
ATOM 634 C C . ASN A 1 81 ? 6.274 -16.201 -2.316 1.00 92.50 81 ASN A C 1
ATOM 636 O O . ASN A 1 81 ? 5.202 -16.260 -1.701 1.00 92.50 81 ASN A O 1
ATOM 640 N N . LEU A 1 82 ? 7.422 -15.924 -1.689 1.00 93.56 82 LEU A N 1
ATOM 641 C CA . LEU A 1 82 ? 7.492 -15.665 -0.250 1.00 93.56 82 LEU A CA 1
ATOM 642 C C . LEU A 1 82 ? 6.658 -14.440 0.150 1.00 93.56 82 LEU A C 1
ATOM 644 O O . LEU A 1 82 ? 5.913 -14.489 1.140 1.00 93.56 82 LEU A O 1
ATOM 648 N N . ARG A 1 83 ? 6.737 -13.362 -0.641 1.00 91.38 83 ARG A N 1
ATOM 649 C CA . ARG A 1 83 ? 5.952 -12.138 -0.442 1.00 91.38 83 ARG A CA 1
ATOM 650 C C . ARG A 1 83 ? 4.461 -12.370 -0.674 1.00 91.38 83 ARG A C 1
ATOM 652 O O . ARG A 1 83 ? 3.643 -11.858 0.089 1.00 91.38 83 ARG A O 1
ATOM 659 N N . GLN A 1 84 ? 4.084 -13.165 -1.673 1.00 90.88 84 GLN A N 1
ATOM 660 C CA . GLN A 1 84 ? 2.685 -13.526 -1.917 1.00 90.88 84 GLN A CA 1
ATOM 661 C C . GLN A 1 84 ? 2.080 -14.294 -0.734 1.00 90.88 84 GLN A C 1
ATOM 663 O O . GLN A 1 84 ? 0.977 -13.968 -0.286 1.00 90.88 84 GLN A O 1
ATOM 668 N N . LYS A 1 85 ? 2.831 -15.237 -0.155 1.00 94.31 85 LYS A N 1
ATOM 669 C CA . LYS A 1 85 ? 2.418 -15.976 1.047 1.00 94.31 85 LYS A CA 1
ATOM 670 C C . LYS A 1 85 ? 2.308 -15.074 2.282 1.00 94.31 85 LYS A C 1
ATOM 672 O O . LYS A 1 85 ? 1.374 -15.228 3.067 1.00 94.31 85 LYS A O 1
ATOM 677 N N . GLN A 1 86 ? 3.181 -14.072 2.427 1.00 94.19 86 GLN A N 1
ATOM 678 C CA . GLN A 1 86 ? 3.003 -13.022 3.439 1.00 94.19 86 GLN A CA 1
ATOM 679 C C . GLN A 1 86 ? 1.673 -12.272 3.239 1.00 94.19 86 GLN A C 1
ATOM 681 O O . GLN A 1 86 ? 0.892 -12.148 4.184 1.00 94.19 86 GLN A O 1
ATOM 686 N N . CYS A 1 87 ? 1.396 -11.804 2.017 1.00 90.44 87 CYS A N 1
ATOM 687 C CA . CYS A 1 87 ? 0.159 -11.090 1.689 1.00 90.44 87 CYS A CA 1
ATOM 688 C C . CYS A 1 87 ? -1.093 -11.940 1.963 1.00 90.44 87 CYS A C 1
ATOM 690 O O . CYS A 1 87 ? -2.110 -11.407 2.404 1.00 90.44 87 CYS A O 1
ATOM 692 N N . TYR A 1 88 ? -1.026 -13.256 1.741 1.00 94.00 88 TYR A N 1
ATOM 693 C CA . TYR A 1 88 ? -2.096 -14.186 2.107 1.00 94.00 88 TYR A CA 1
ATOM 694 C C . TYR A 1 88 ? -2.394 -14.151 3.614 1.00 94.00 88 TYR A C 1
ATOM 696 O O . TYR A 1 88 ? -3.545 -13.955 4.011 1.00 94.00 88 TYR A O 1
ATOM 704 N N . TYR A 1 89 ? -1.368 -14.246 4.466 1.00 94.38 89 TYR A N 1
ATOM 705 C CA . TYR A 1 89 ? -1.554 -14.131 5.915 1.00 94.38 89 TYR A CA 1
ATOM 706 C C . TYR A 1 89 ? -2.089 -12.757 6.334 1.00 94.38 89 TYR A C 1
ATOM 708 O O . TYR A 1 89 ? -2.953 -12.672 7.205 1.00 94.38 89 TYR A O 1
ATOM 716 N N . GLU A 1 90 ? -1.613 -11.677 5.713 1.00 93.31 90 GLU A N 1
ATOM 717 C CA . GLU A 1 90 ? -2.106 -10.318 5.973 1.00 93.31 90 GLU A CA 1
ATOM 718 C C . GLU A 1 90 ? -3.595 -10.175 5.636 1.00 93.31 90 GLU A C 1
ATOM 720 O O . GLU A 1 90 ? -4.356 -9.659 6.458 1.00 93.31 90 GLU A O 1
ATOM 725 N N . ARG A 1 91 ? -4.028 -10.693 4.477 1.00 92.69 91 ARG A N 1
ATOM 726 C CA . ARG A 1 91 ? -5.446 -10.735 4.088 1.00 92.69 91 ARG A CA 1
ATOM 727 C C . ARG A 1 91 ? -6.275 -11.566 5.062 1.00 92.69 91 ARG A C 1
ATOM 729 O O . ARG A 1 91 ? -7.321 -11.101 5.494 1.00 92.69 91 ARG A O 1
ATOM 736 N N . SER A 1 92 ? -5.784 -12.735 5.468 1.00 92.00 92 SER A N 1
ATOM 737 C CA . SER A 1 92 ? -6.459 -13.597 6.446 1.00 92.00 92 SER A CA 1
ATOM 738 C C . SER A 1 92 ? -6.633 -12.912 7.811 1.00 92.00 92 SER A C 1
ATOM 740 O O . SER A 1 92 ? -7.673 -13.050 8.455 1.00 92.00 92 SER A O 1
ATOM 742 N N . ILE A 1 93 ? -5.650 -12.127 8.262 1.00 92.88 93 ILE A N 1
ATOM 743 C CA . ILE A 1 93 ? -5.773 -11.330 9.494 1.00 92.88 93 ILE A CA 1
ATOM 744 C C . ILE A 1 93 ? -6.810 -10.218 9.317 1.00 92.88 93 ILE A C 1
ATOM 746 O O . ILE A 1 93 ? -7.620 -9.998 10.215 1.00 92.88 93 ILE A O 1
ATOM 750 N N . ARG A 1 94 ? -6.786 -9.518 8.177 1.00 90.62 94 ARG A N 1
ATOM 751 C CA . ARG A 1 94 ? -7.754 -8.457 7.878 1.00 90.62 94 ARG A CA 1
ATOM 752 C C . ARG A 1 94 ? -9.179 -9.006 7.846 1.00 90.62 94 ARG A C 1
ATOM 754 O O . ARG A 1 94 ? -10.062 -8.400 8.431 1.00 90.62 94 ARG A O 1
ATOM 761 N N . ASP A 1 95 ? -9.380 -10.161 7.222 1.00 89.75 95 ASP A N 1
ATOM 762 C CA . ASP A 1 95 ? -10.666 -10.854 7.173 1.00 89.75 95 ASP A CA 1
ATOM 763 C C . ASP A 1 95 ? -11.168 -11.246 8.573 1.00 89.75 95 ASP A C 1
ATOM 765 O O . ASP A 1 95 ? -12.284 -10.899 8.945 1.00 89.75 95 ASP A O 1
ATOM 769 N N . ALA A 1 96 ? -10.318 -11.853 9.413 1.00 89.88 96 ALA A N 1
ATOM 770 C CA . ALA A 1 96 ? -10.692 -12.174 10.798 1.00 89.88 96 ALA A CA 1
ATOM 771 C C . ALA A 1 96 ? -11.105 -10.934 11.601 1.00 89.88 96 ALA A C 1
ATOM 773 O O . ALA A 1 96 ? -12.088 -10.965 12.334 1.00 89.88 96 ALA A O 1
ATOM 774 N N . LYS A 1 97 ? -10.373 -9.827 11.447 1.00 88.81 97 LYS A N 1
ATOM 775 C CA . LYS A 1 97 ? -10.733 -8.568 12.099 1.00 88.81 97 LYS A CA 1
ATOM 776 C C . LYS A 1 97 ? -12.058 -7.992 11.564 1.00 88.81 97 LYS A C 1
ATOM 778 O O . LYS A 1 97 ? -12.741 -7.302 12.307 1.00 88.81 97 LYS A O 1
ATOM 783 N N . LYS A 1 98 ? -12.419 -8.235 10.293 1.00 85.19 98 LYS A N 1
ATOM 784 C CA . LYS A 1 98 ? -13.679 -7.733 9.715 1.00 85.19 98 LYS A CA 1
ATOM 785 C C . LYS A 1 98 ? -14.847 -8.470 10.343 1.00 85.19 98 LYS A C 1
ATOM 787 O O . LYS A 1 98 ? -15.801 -7.833 10.757 1.00 85.19 98 LYS A O 1
ATOM 792 N N . ARG A 1 99 ? -14.709 -9.789 10.489 1.00 84.19 99 ARG A N 1
ATOM 793 C CA . ARG A 1 99 ? -15.682 -10.625 11.196 1.00 84.19 99 ARG A CA 1
ATOM 794 C C . ARG A 1 99 ? -15.842 -10.198 12.653 1.00 84.19 99 ARG A C 1
ATOM 796 O O . ARG A 1 99 ? -16.968 -10.079 13.101 1.00 84.19 99 ARG A O 1
ATOM 803 N N . LEU A 1 100 ? -14.740 -9.894 13.352 1.00 85.88 100 LEU A N 1
ATOM 804 C CA . LEU A 1 100 ? -14.799 -9.335 14.710 1.00 85.88 100 LEU A CA 1
ATOM 805 C C . LEU A 1 100 ? -15.669 -8.073 14.754 1.00 85.88 100 LEU A C 1
ATOM 807 O O . LEU A 1 100 ? -16.547 -7.987 15.594 1.00 85.88 100 LEU A O 1
ATOM 811 N N . LYS A 1 101 ? -15.461 -7.136 13.823 1.00 82.44 101 LYS A N 1
ATOM 812 C CA . LYS A 1 101 ? -16.227 -5.885 13.778 1.00 82.44 101 LYS A CA 1
ATOM 813 C C . LYS A 1 101 ? -17.722 -6.109 13.538 1.00 82.44 101 LYS A C 1
ATOM 815 O O . LYS A 1 101 ? -18.527 -5.459 14.180 1.00 82.44 101 LYS A O 1
ATOM 820 N N . VAL A 1 102 ? -18.080 -7.028 12.640 1.00 81.31 102 VAL A N 1
ATOM 821 C CA . VAL A 1 102 ? -19.488 -7.390 12.389 1.00 81.31 102 VAL A CA 1
ATOM 822 C C . VAL A 1 102 ? -20.125 -7.985 13.643 1.00 81.31 102 VAL A C 1
ATOM 824 O O . VAL A 1 102 ? -21.239 -7.635 13.991 1.00 81.31 102 VAL A O 1
ATOM 827 N N . VAL A 1 103 ? -19.402 -8.857 14.344 1.00 78.50 103 VAL A N 1
ATOM 828 C CA . VAL A 1 103 ? -19.886 -9.481 15.580 1.00 78.50 103 VAL A CA 1
ATOM 829 C C . VAL A 1 103 ? -20.025 -8.450 16.713 1.00 78.50 103 VAL A C 1
ATOM 831 O O . VAL A 1 103 ? -21.006 -8.490 17.442 1.00 78.50 103 VAL A O 1
ATOM 834 N N . GLU A 1 104 ? -19.098 -7.490 16.824 1.00 76.62 104 GLU A N 1
ATOM 835 C CA . GLU A 1 104 ? -19.206 -6.350 17.753 1.00 76.62 104 GLU A CA 1
ATOM 836 C C . GLU A 1 104 ? -20.419 -5.452 17.443 1.00 76.62 104 GLU A C 1
ATOM 838 O O . GLU A 1 104 ? -21.033 -4.931 18.364 1.00 76.62 104 GLU A O 1
ATOM 843 N N . GLU A 1 105 ? -20.774 -5.270 16.166 1.00 77.19 105 GLU A N 1
ATOM 844 C CA . GLU A 1 105 ? -21.939 -4.473 15.741 1.00 77.19 105 GLU A CA 1
ATOM 845 C C . GLU A 1 105 ? -23.284 -5.173 15.991 1.00 77.19 105 GLU A C 1
ATOM 847 O O . GLU A 1 105 ? -24.301 -4.497 16.098 1.00 77.19 105 GLU A O 1
ATOM 852 N N . LEU A 1 106 ? -23.296 -6.505 16.078 1.00 77.75 106 LEU A N 1
ATOM 853 C CA . LEU A 1 106 ? -24.497 -7.315 16.318 1.00 77.75 106 LEU A CA 1
ATOM 854 C C . LEU A 1 106 ? -24.762 -7.595 17.809 1.00 77.75 106 LEU A C 1
ATOM 856 O O . LEU A 1 106 ? -25.689 -8.336 18.113 1.00 77.75 106 LEU A O 1
ATOM 860 N N . GLU A 1 107 ? -23.946 -7.045 18.718 1.00 69.50 107 GLU A N 1
ATOM 861 C CA . GLU A 1 107 ? -24.061 -7.208 20.183 1.00 69.50 107 GLU A CA 1
ATOM 862 C C . GLU A 1 107 ? -24.096 -8.680 20.668 1.00 69.50 107 GLU A C 1
ATOM 864 O O . GLU A 1 107 ? -24.525 -8.984 21.779 1.00 69.50 107 GLU A O 1
ATOM 869 N N . ASP A 1 108 ? -23.584 -9.617 19.863 1.00 68.44 108 ASP A N 1
ATOM 870 C CA . ASP A 1 108 ? -23.559 -11.054 20.173 1.00 68.44 108 ASP A CA 1
ATOM 871 C C . ASP A 1 108 ? -22.404 -11.414 21.133 1.00 68.44 108 ASP A C 1
ATOM 873 O O . ASP A 1 108 ? -21.374 -11.984 20.749 1.00 68.44 108 ASP A O 1
ATOM 877 N N . GLU A 1 109 ? -22.548 -11.057 22.413 1.00 60.62 109 GLU A N 1
ATOM 878 C CA . GLU A 1 109 ? -21.499 -11.191 23.441 1.00 60.62 109 GLU A CA 1
ATOM 879 C C . GLU A 1 109 ? -20.944 -12.615 23.599 1.00 60.62 109 GLU A C 1
ATOM 881 O O . GLU A 1 109 ? -19.760 -12.795 23.911 1.00 60.62 109 GLU A O 1
ATOM 886 N N . GLN A 1 110 ? -21.753 -13.632 23.294 1.00 62.56 110 GLN A N 1
ATOM 887 C CA . GLN A 1 110 ? -21.369 -15.040 23.396 1.00 62.56 110 GLN A CA 1
ATOM 888 C C . GLN A 1 110 ? -20.391 -15.468 22.281 1.00 62.56 110 GLN A C 1
ATOM 890 O O . GLN A 1 110 ? -19.518 -16.314 22.512 1.00 62.56 110 GLN A O 1
ATOM 895 N N . MET A 1 111 ? -20.453 -14.844 21.095 1.00 57.44 111 MET A N 1
ATOM 896 C CA . MET A 1 111 ? -19.475 -14.990 19.998 1.00 57.44 111 MET A CA 1
ATOM 897 C C . MET A 1 111 ? -18.333 -13.948 20.036 1.00 57.44 111 MET A C 1
ATOM 899 O O . MET A 1 111 ? -17.253 -14.202 19.480 1.00 57.44 111 MET A O 1
ATOM 903 N N . ILE A 1 112 ? -18.539 -12.788 20.682 1.00 56.69 112 ILE A N 1
ATOM 904 C CA . ILE A 1 112 ? -17.696 -11.574 20.592 1.00 56.69 112 ILE A CA 1
ATOM 905 C C . ILE A 1 112 ? -16.231 -11.770 21.023 1.00 56.69 112 ILE A C 1
ATOM 907 O O . ILE A 1 112 ? -15.319 -11.281 20.346 1.00 56.69 112 ILE A O 1
ATOM 911 N N . ALA A 1 113 ? -15.936 -12.447 22.136 1.00 58.62 113 ALA A N 1
ATOM 912 C CA . ALA A 1 113 ? -14.654 -12.197 22.811 1.00 58.62 113 ALA A CA 1
ATOM 913 C C . ALA A 1 113 ? -13.564 -13.279 22.650 1.00 58.62 113 ALA A C 1
ATOM 915 O O . ALA A 1 113 ? -12.492 -12.949 22.129 1.00 58.62 113 ALA A O 1
ATOM 916 N N . PRO A 1 114 ? -13.737 -14.546 23.066 1.00 63.53 114 PRO A N 1
ATOM 917 C CA . PRO A 1 114 ? -12.593 -15.451 23.172 1.00 63.53 114 PRO A CA 1
ATOM 918 C C . PRO A 1 114 ? -12.169 -16.044 21.823 1.00 63.53 114 PRO A C 1
ATOM 920 O O . PRO A 1 114 ? -10.989 -15.989 21.474 1.00 63.53 114 PRO A O 1
ATOM 923 N N . ARG A 1 115 ? -13.095 -16.578 21.015 1.00 72.94 115 ARG A N 1
ATOM 924 C CA . ARG A 1 115 ? -12.736 -17.348 19.806 1.00 72.94 115 ARG A CA 1
ATOM 925 C C . ARG A 1 115 ? -12.152 -16.469 18.700 1.00 72.94 115 ARG A C 1
ATOM 927 O O . ARG A 1 115 ? -11.100 -16.791 18.142 1.00 72.94 115 ARG A O 1
ATOM 934 N N . THR A 1 116 ? -12.776 -15.327 18.421 1.00 77.75 116 THR A N 1
ATOM 935 C CA . THR A 1 116 ? -12.355 -14.432 17.334 1.00 77.75 116 THR A CA 1
ATOM 936 C C . THR A 1 116 ? -11.054 -13.697 17.666 1.00 77.75 116 THR A C 1
ATOM 938 O O . THR A 1 116 ? -10.141 -13.656 16.833 1.00 77.75 116 THR A O 1
ATOM 941 N N . LYS A 1 117 ? -10.896 -13.190 18.899 1.00 83.62 117 LYS A N 1
ATOM 942 C CA . LYS A 1 117 ? -9.639 -12.552 19.336 1.00 83.62 117 LYS A CA 1
ATOM 943 C C . LYS A 1 117 ? -8.485 -13.560 19.379 1.00 83.62 117 LYS A C 1
ATOM 945 O O . LYS A 1 117 ? -7.402 -13.255 18.871 1.00 83.62 117 LYS A O 1
ATOM 950 N N . THR A 1 118 ? -8.725 -14.781 19.867 1.00 87.62 118 THR A N 1
ATOM 951 C CA . THR A 1 118 ? -7.722 -15.865 19.865 1.00 87.62 118 THR A CA 1
ATOM 952 C C . THR A 1 118 ? -7.312 -16.249 18.444 1.00 87.62 118 THR A C 1
ATOM 954 O O . THR A 1 118 ? -6.119 -16.372 18.156 1.00 87.62 118 THR A O 1
ATOM 957 N N . LEU A 1 119 ? -8.263 -16.346 17.509 1.00 89.31 119 LEU A N 1
ATOM 958 C CA . LEU A 1 119 ? -7.975 -16.610 16.098 1.00 89.31 119 LEU A CA 1
ATOM 959 C C . LEU A 1 119 ? -7.105 -15.511 15.469 1.00 89.31 119 LEU A C 1
ATOM 961 O O . LEU A 1 119 ? -6.140 -15.810 14.757 1.00 89.31 119 LEU A O 1
ATOM 965 N N . ILE A 1 120 ? -7.413 -14.238 15.734 1.00 91.81 120 ILE A N 1
ATOM 966 C CA . ILE A 1 120 ? -6.603 -13.106 15.265 1.00 91.81 120 ILE A CA 1
ATOM 967 C C . ILE A 1 120 ? -5.185 -13.203 15.840 1.00 91.81 120 ILE A C 1
ATOM 969 O O . ILE A 1 120 ? -4.216 -13.083 15.083 1.00 91.81 120 ILE A O 1
ATOM 973 N N . ALA A 1 121 ? -5.045 -13.459 17.143 1.00 91.94 121 ALA A N 1
ATOM 974 C CA . ALA A 1 121 ? -3.750 -13.603 17.804 1.00 91.94 121 ALA A CA 1
ATOM 975 C C . ALA A 1 121 ? -2.928 -14.762 17.212 1.00 91.94 121 ALA A C 1
ATOM 977 O O . ALA A 1 121 ? -1.748 -14.581 16.893 1.00 91.94 121 ALA A O 1
ATOM 978 N N . ALA A 1 122 ? -3.559 -15.914 16.967 1.00 93.62 122 ALA A N 1
ATOM 979 C CA . ALA A 1 122 ? -2.937 -17.077 16.340 1.00 93.62 122 ALA A CA 1
ATOM 980 C C . ALA A 1 122 ? -2.468 -16.777 14.904 1.00 93.62 122 ALA A C 1
ATOM 982 O O . ALA A 1 122 ? -1.315 -17.043 14.555 1.00 93.62 122 ALA A O 1
ATOM 983 N N . ARG A 1 123 ? -3.311 -16.139 14.076 1.00 94.31 123 ARG A N 1
ATOM 984 C CA . ARG A 1 123 ? -2.945 -15.730 12.703 1.00 94.31 123 ARG A CA 1
ATOM 985 C C . ARG A 1 123 ? -1.791 -14.724 12.703 1.00 94.31 123 ARG A C 1
ATOM 987 O O . ARG A 1 123 ? -0.868 -14.831 11.894 1.00 94.31 123 ARG A O 1
ATOM 994 N N . GLN A 1 124 ? -1.802 -13.769 13.633 1.00 93.69 124 GLN A N 1
ATOM 995 C CA . GLN A 1 124 ? -0.703 -12.819 13.799 1.00 93.69 124 GLN A CA 1
ATOM 996 C C . GLN A 1 124 ? 0.595 -13.504 14.242 1.00 93.69 124 GLN A C 1
ATOM 998 O O . GLN A 1 124 ? 1.653 -13.162 13.712 1.00 93.69 124 GLN A O 1
ATOM 1003 N N . LYS A 1 125 ? 0.529 -14.469 15.170 1.00 95.19 125 LYS A N 1
ATOM 1004 C CA . LYS A 1 125 ? 1.680 -15.278 15.600 1.00 95.19 125 LYS A CA 1
ATOM 1005 C C . LYS A 1 125 ? 2.267 -16.056 14.423 1.00 95.19 125 LYS A C 1
ATOM 1007 O O . LYS A 1 125 ? 3.459 -15.926 14.161 1.00 95.19 125 LYS A O 1
ATOM 1012 N N . LYS A 1 126 ? 1.426 -16.737 13.639 1.00 95.31 126 LYS A N 1
ATOM 1013 C CA . LYS A 1 126 ? 1.844 -17.474 12.435 1.00 95.31 126 LYS A CA 1
ATOM 1014 C C . LYS A 1 126 ? 2.570 -16.579 11.431 1.00 95.31 126 LYS A C 1
ATOM 1016 O O . LYS A 1 126 ? 3.607 -16.960 10.897 1.00 95.31 126 LYS A O 1
ATOM 1021 N N . LEU A 1 127 ? 2.072 -15.361 11.212 1.00 94.44 127 LEU A N 1
ATOM 1022 C CA . LEU A 1 127 ? 2.745 -14.393 10.350 1.00 94.44 127 LEU A CA 1
ATOM 1023 C C . LEU A 1 127 ? 4.085 -13.916 10.936 1.00 94.44 127 LEU A C 1
ATOM 1025 O O . LEU A 1 127 ? 5.060 -13.818 10.198 1.00 94.44 127 LEU A O 1
ATOM 1029 N N . ARG A 1 128 ? 4.166 -13.652 12.248 1.00 93.31 128 ARG A N 1
ATOM 1030 C CA . ARG A 1 128 ? 5.434 -13.292 12.912 1.00 93.31 128 ARG A CA 1
ATOM 1031 C C . ARG A 1 128 ? 6.486 -14.382 12.742 1.00 93.31 128 ARG A C 1
ATOM 1033 O O . ARG A 1 128 ? 7.616 -14.087 12.365 1.00 93.31 128 ARG A O 1
ATOM 1040 N N . GLU A 1 129 ? 6.104 -15.628 12.991 1.00 95.06 129 GLU A N 1
ATOM 1041 C CA . GLU A 1 129 ? 6.987 -16.780 12.840 1.00 95.06 129 GLU A CA 1
ATOM 1042 C C . GLU A 1 129 ? 7.406 -16.984 11.389 1.00 95.06 129 GLU A C 1
ATOM 1044 O O . GLU A 1 129 ? 8.582 -17.215 11.130 1.00 95.06 129 GLU A O 1
ATOM 1049 N N . TYR A 1 130 ? 6.476 -16.850 10.441 1.00 94.50 130 TYR A N 1
ATOM 1050 C CA . TYR A 1 130 ? 6.776 -16.953 9.018 1.00 94.50 130 TYR A CA 1
ATOM 1051 C C . TYR A 1 130 ? 7.797 -15.900 8.572 1.00 94.50 130 TYR A C 1
ATOM 1053 O O . TYR A 1 130 ? 8.796 -16.257 7.951 1.00 94.50 130 TYR A O 1
ATOM 1061 N N . THR A 1 131 ? 7.601 -14.628 8.933 1.00 92.62 131 THR A N 1
ATOM 1062 C CA . THR A 1 131 ? 8.562 -13.557 8.628 1.00 92.62 131 THR A CA 1
ATOM 1063 C C . THR A 1 131 ? 9.921 -13.830 9.272 1.00 92.62 131 THR A C 1
ATOM 1065 O O . THR A 1 131 ? 10.932 -13.796 8.580 1.00 92.62 131 THR A O 1
ATOM 1068 N N . LYS A 1 132 ? 9.954 -14.187 10.565 1.00 92.31 132 LYS A N 1
ATOM 1069 C CA . LYS A 1 132 ? 11.202 -14.473 11.292 1.00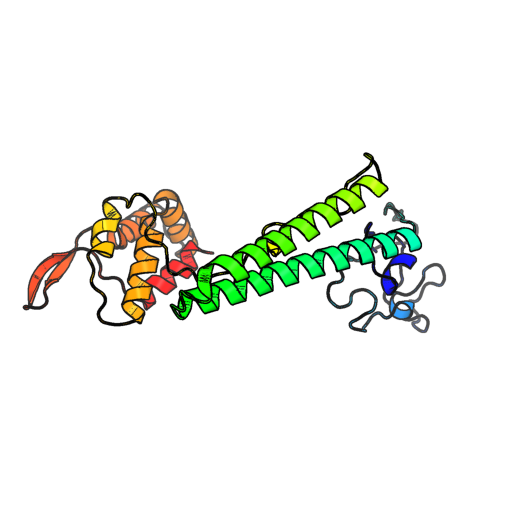 92.31 132 LYS A CA 1
ATOM 1070 C C . LYS A 1 132 ? 11.966 -15.653 10.686 1.00 92.31 132 LYS A C 1
ATOM 1072 O O . LYS A 1 132 ? 13.166 -15.548 10.464 1.00 92.31 132 LYS A O 1
ATOM 1077 N N . LYS A 1 133 ? 11.281 -16.770 10.411 1.00 92.62 133 LYS A N 1
ATOM 1078 C CA . LYS A 1 133 ? 11.879 -17.964 9.791 1.00 92.62 133 LYS A CA 1
ATOM 1079 C C . LYS A 1 133 ? 12.395 -17.652 8.390 1.00 92.62 133 LYS A C 1
ATOM 1081 O O . LYS A 1 133 ? 13.501 -18.060 8.060 1.00 92.62 133 LYS A O 1
ATOM 1086 N N . THR A 1 134 ? 11.620 -16.907 7.600 1.00 91.50 134 THR A N 1
ATOM 1087 C CA . THR A 1 134 ? 12.016 -16.534 6.239 1.00 91.50 134 THR A CA 1
ATOM 1088 C C . THR A 1 134 ? 13.253 -15.650 6.252 1.00 91.50 134 THR A C 1
ATOM 1090 O O . THR A 1 134 ? 14.237 -16.018 5.631 1.00 91.50 134 THR A O 1
ATOM 1093 N N . ASN A 1 135 ? 13.268 -14.557 7.017 1.00 91.44 135 ASN A N 1
ATOM 1094 C CA . ASN A 1 135 ? 14.434 -13.670 7.050 1.00 91.44 135 ASN A CA 1
ATOM 1095 C C . ASN A 1 135 ? 15.667 -14.368 7.656 1.00 91.44 135 ASN A C 1
ATOM 1097 O O . ASN A 1 135 ? 16.771 -14.184 7.158 1.00 91.44 135 ASN A O 1
ATOM 1101 N N . LYS A 1 136 ? 15.496 -15.270 8.641 1.00 89.81 136 LYS A N 1
ATOM 1102 C CA . LYS A 1 136 ? 16.605 -16.088 9.172 1.00 89.81 136 LYS A CA 1
ATOM 1103 C C . LYS A 1 136 ? 17.283 -16.940 8.087 1.00 89.81 136 LYS A C 1
ATOM 1105 O O . LYS A 1 136 ? 18.497 -17.098 8.145 1.00 89.81 136 LYS A O 1
ATOM 1110 N N . MET A 1 137 ? 16.535 -17.461 7.106 1.00 86.38 137 MET A N 1
ATOM 1111 C CA . MET A 1 137 ? 17.107 -18.247 5.999 1.00 86.38 137 MET A CA 1
ATOM 1112 C C . MET A 1 137 ? 18.012 -17.424 5.073 1.00 86.38 137 MET A C 1
ATOM 1114 O O . MET A 1 137 ? 18.920 -17.989 4.478 1.00 86.38 137 MET A O 1
ATOM 1118 N N . TYR A 1 138 ? 17.792 -16.112 4.963 1.00 81.75 138 TYR A N 1
ATOM 1119 C CA . TYR A 1 138 ? 18.577 -15.221 4.098 1.00 81.75 138 TYR A CA 1
ATOM 1120 C C . TYR A 1 138 ? 19.700 -14.479 4.849 1.00 81.75 138 TYR A C 1
ATOM 1122 O O . TYR A 1 138 ? 20.450 -13.700 4.260 1.00 81.75 138 TYR A O 1
ATOM 1130 N N . GLY A 1 139 ? 19.868 -14.765 6.145 1.00 77.31 139 GLY A N 1
ATOM 1131 C CA . GLY A 1 139 ? 20.939 -14.219 6.975 1.00 77.31 139 GLY A CA 1
ATOM 1132 C C . GLY A 1 139 ? 20.773 -12.732 7.308 1.00 77.31 139 GLY A C 1
ATOM 1133 O O . GLY A 1 139 ? 19.713 -12.143 7.136 1.00 77.31 139 GLY A O 1
ATOM 1134 N N . LYS A 1 140 ? 21.845 -12.108 7.816 1.00 68.31 140 LYS A N 1
ATOM 1135 C CA . LYS A 1 140 ? 21.862 -10.685 8.217 1.00 68.31 140 LYS A CA 1
ATOM 1136 C C . LYS A 1 140 ? 22.025 -9.704 7.044 1.00 68.31 140 LYS A C 1
ATOM 1138 O O . LYS A 1 140 ? 22.137 -8.508 7.280 1.00 68.31 140 LYS A O 1
ATOM 1143 N N . LYS A 1 141 ? 22.097 -10.188 5.797 1.00 67.94 141 LYS A N 1
ATOM 1144 C CA . LYS A 1 141 ? 22.463 -9.354 4.642 1.00 67.94 141 LYS A CA 1
ATOM 1145 C C . LYS A 1 141 ? 21.351 -8.368 4.271 1.00 67.94 141 LYS A C 1
ATOM 1147 O O . LYS A 1 141 ? 21.656 -7.222 3.966 1.00 67.94 141 LYS A O 1
ATOM 1152 N N . TYR A 1 142 ? 20.087 -8.802 4.307 1.00 72.69 142 TYR A N 1
ATOM 1153 C CA . TYR A 1 142 ? 18.903 -7.951 4.137 1.00 72.69 142 TYR A CA 1
ATOM 1154 C C . TYR A 1 142 ? 17.607 -8.700 4.511 1.00 72.6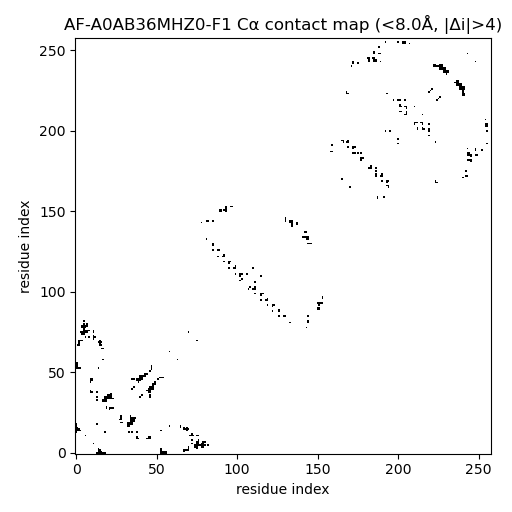9 142 TYR A C 1
ATOM 1156 O O . TYR A 1 142 ? 17.508 -9.915 4.345 1.00 72.69 142 TYR A O 1
ATOM 1164 N N . ASP A 1 143 ? 16.587 -7.970 4.976 1.00 81.25 143 ASP A N 1
ATOM 1165 C CA . ASP A 1 143 ? 15.250 -8.513 5.252 1.00 81.25 143 ASP A CA 1
ATOM 1166 C C . ASP A 1 143 ? 14.393 -8.550 3.973 1.00 81.25 143 ASP A C 1
ATOM 1168 O O . ASP A 1 143 ? 14.048 -7.512 3.413 1.00 81.25 143 ASP A O 1
ATOM 1172 N N . ILE A 1 144 ? 13.978 -9.742 3.532 1.00 86.25 144 ILE A N 1
ATOM 1173 C CA . ILE A 1 144 ? 13.114 -9.901 2.341 1.00 86.25 144 ILE A CA 1
ATOM 1174 C C . ILE A 1 144 ? 11.656 -9.593 2.649 1.00 86.25 144 ILE A C 1
ATOM 1176 O O . ILE A 1 144 ? 10.921 -9.048 1.820 1.00 86.25 144 ILE A O 1
ATOM 1180 N N . LEU A 1 145 ? 11.205 -9.988 3.838 1.00 89.25 145 LEU A N 1
ATOM 1181 C CA . LEU A 1 145 ? 9.835 -9.790 4.272 1.00 89.25 145 LEU A CA 1
ATOM 1182 C C . LEU 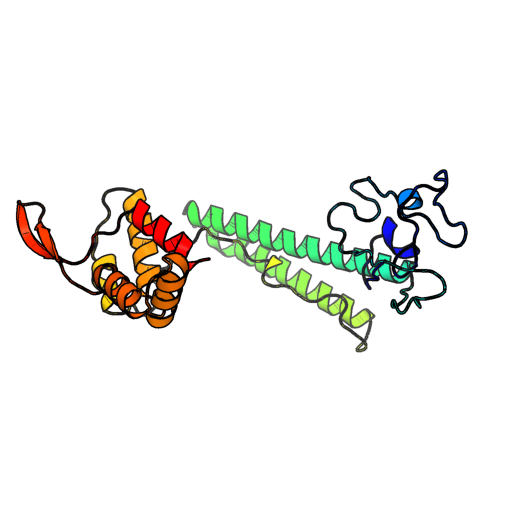A 1 145 ? 9.800 -8.754 5.389 1.00 89.25 145 LEU A C 1
ATOM 1184 O O . LEU A 1 145 ? 10.209 -9.019 6.517 1.00 89.25 145 LEU A O 1
ATOM 1188 N N . THR A 1 146 ? 9.222 -7.593 5.095 1.00 86.12 146 THR A N 1
ATOM 1189 C CA . THR A 1 146 ? 8.918 -6.566 6.099 1.00 86.12 146 THR A CA 1
ATOM 1190 C C . THR A 1 146 ? 7.434 -6.578 6.423 1.00 86.12 146 THR A C 1
ATOM 1192 O O . THR A 1 146 ? 6.590 -6.658 5.520 1.00 86.12 146 THR A O 1
ATOM 1195 N N . ARG A 1 147 ? 7.098 -6.485 7.713 1.00 80.00 147 ARG A N 1
ATOM 1196 C CA . ARG A 1 147 ? 5.710 -6.386 8.171 1.00 80.00 147 ARG A CA 1
ATOM 1197 C C . ARG A 1 147 ? 5.148 -4.999 7.887 1.00 80.00 147 ARG A C 1
ATOM 1199 O O . ARG A 1 147 ? 5.642 -4.016 8.419 1.00 80.00 147 ARG A O 1
ATOM 1206 N N . ASP A 1 148 ? 4.037 -4.961 7.168 1.00 78.94 148 ASP A N 1
ATOM 1207 C CA . ASP A 1 148 ? 3.271 -3.742 6.934 1.00 78.94 148 ASP A CA 1
ATOM 1208 C C . ASP A 1 148 ? 2.000 -3.775 7.802 1.00 78.94 148 ASP A C 1
ATOM 1210 O O . ASP A 1 148 ? 1.147 -4.664 7.677 1.00 78.94 148 ASP A O 1
ATOM 1214 N N . TYR A 1 149 ? 1.913 -2.856 8.766 1.00 76.94 149 TYR A N 1
ATOM 1215 C CA . TYR A 1 149 ? 0.787 -2.789 9.699 1.00 76.94 149 TYR A CA 1
ATOM 1216 C C . TYR A 1 149 ? -0.480 -2.262 9.029 1.00 76.94 149 TYR A C 1
ATOM 1218 O O . TYR A 1 149 ? -1.560 -2.786 9.319 1.00 76.94 149 TYR A O 1
ATOM 1226 N N . ALA A 1 150 ? -0.350 -1.314 8.097 1.00 76.81 150 ALA A N 1
ATOM 1227 C CA . ALA A 1 150 ? -1.474 -0.719 7.381 1.00 76.81 150 ALA A CA 1
ATOM 1228 C C . ALA A 1 150 ? -2.247 -1.790 6.601 1.00 76.81 150 ALA A C 1
ATOM 1230 O O . ALA A 1 150 ? -3.475 -1.840 6.627 1.00 76.81 150 ALA A O 1
ATOM 1231 N N . ARG A 1 151 ? -1.542 -2.775 6.028 1.00 75.62 151 ARG A N 1
ATOM 1232 C CA . ARG A 1 151 ? -2.181 -3.904 5.326 1.00 75.62 151 ARG A CA 1
ATOM 1233 C C . ARG A 1 151 ? -3.071 -4.772 6.210 1.00 75.62 151 ARG A C 1
ATOM 1235 O O . ARG A 1 151 ? -3.921 -5.478 5.677 1.00 75.62 151 ARG A O 1
ATOM 1242 N N . LYS A 1 152 ? -2.915 -4.768 7.530 1.00 77.81 152 LYS A N 1
ATOM 1243 C CA . LYS A 1 152 ? -3.756 -5.561 8.450 1.00 77.81 152 LYS A CA 1
ATOM 1244 C C . LYS A 1 152 ? -4.828 -4.722 9.131 1.00 77.81 152 LYS A C 1
ATOM 1246 O O . LYS A 1 152 ? -5.554 -5.257 9.973 1.00 77.81 152 LYS A O 1
ATOM 1251 N N . GLN A 1 153 ? -4.863 -3.421 8.879 1.00 77.69 153 GLN A N 1
ATOM 1252 C CA . GLN A 1 153 ? -5.883 -2.544 9.429 1.00 77.69 153 GLN A CA 1
ATOM 1253 C C . GLN A 1 153 ? -7.180 -2.703 8.637 1.00 77.69 153 GLN A C 1
ATOM 1255 O O . GLN A 1 153 ? -7.185 -3.104 7.470 1.00 77.69 153 GLN A O 1
ATOM 1260 N N . ILE A 1 154 ? -8.288 -2.444 9.319 1.00 77.31 154 ILE A N 1
ATOM 1261 C CA . ILE A 1 154 ? -9.592 -2.282 8.692 1.00 77.31 154 ILE A CA 1
ATOM 1262 C C . ILE A 1 154 ? -9.897 -0.808 8.780 1.00 77.31 154 ILE A C 1
ATOM 1264 O O . ILE A 1 154 ? -9.801 -0.228 9.859 1.00 77.31 154 ILE A O 1
ATOM 1268 N N . PHE A 1 155 ? -10.278 -0.230 7.651 1.00 66.06 155 PHE A N 1
ATOM 1269 C CA . PHE A 1 155 ? -10.898 1.077 7.643 1.00 66.06 155 PHE A CA 1
ATOM 1270 C C . PHE A 1 155 ? -12.299 0.922 8.228 1.00 66.06 155 PHE A C 1
ATOM 1272 O O . PHE A 1 155 ? -13.227 0.475 7.560 1.00 66.06 155 PHE A O 1
ATOM 1279 N N . SER A 1 156 ? -12.443 1.213 9.515 1.00 55.84 156 SER A N 1
ATOM 1280 C CA . SER A 1 156 ? -13.746 1.543 10.070 1.00 55.84 156 SER A CA 1
ATOM 1281 C C . SER A 1 156 ? -14.120 2.918 9.526 1.00 55.84 156 SER A C 1
ATOM 1283 O O . SER A 1 156 ? -13.340 3.855 9.707 1.00 55.84 156 SER A O 1
ATOM 1285 N N . LYS A 1 157 ? -15.291 3.065 8.889 1.00 51.25 157 LYS A N 1
ATOM 1286 C CA . LYS A 1 157 ? -15.924 4.384 8.751 1.00 51.25 157 LYS A CA 1
ATOM 1287 C C . LYS A 1 157 ? -15.968 4.949 10.172 1.00 51.25 157 LYS A C 1
ATOM 1289 O O . LYS A 1 157 ? -16.557 4.322 11.049 1.00 51.25 157 LYS A O 1
ATOM 1294 N N . SER A 1 158 ? -15.189 5.990 10.442 1.00 44.03 158 SER A N 1
ATOM 1295 C CA . SER A 1 158 ? -15.009 6.506 11.792 1.00 44.03 158 SER A CA 1
ATOM 1296 C C . SER A 1 158 ? -16.330 7.102 12.261 1.00 44.03 158 SER A C 1
ATOM 1298 O O . SER A 1 158 ? -16.608 8.270 12.006 1.00 44.03 158 SER A O 1
ATOM 1300 N N . ILE A 1 159 ? -17.141 6.311 12.956 1.00 46.38 159 ILE A N 1
ATOM 1301 C CA . ILE A 1 159 ? -17.920 6.869 14.052 1.00 46.38 159 ILE A CA 1
ATOM 1302 C C . ILE A 1 159 ? -16.850 7.221 15.084 1.00 46.38 159 ILE A C 1
ATOM 1304 O O . ILE A 1 159 ? -16.138 6.339 15.569 1.00 46.38 159 ILE A O 1
ATOM 1308 N N . LEU A 1 160 ? -16.607 8.519 15.261 1.00 44.25 160 LEU A N 1
ATOM 1309 C CA . LEU A 1 160 ? -15.613 9.034 16.196 1.00 44.25 160 LEU A CA 1
ATOM 1310 C C . LEU A 1 160 ? -15.855 8.388 17.560 1.00 44.25 160 LEU A C 1
ATOM 1312 O O . LEU A 1 160 ? -16.948 8.493 18.107 1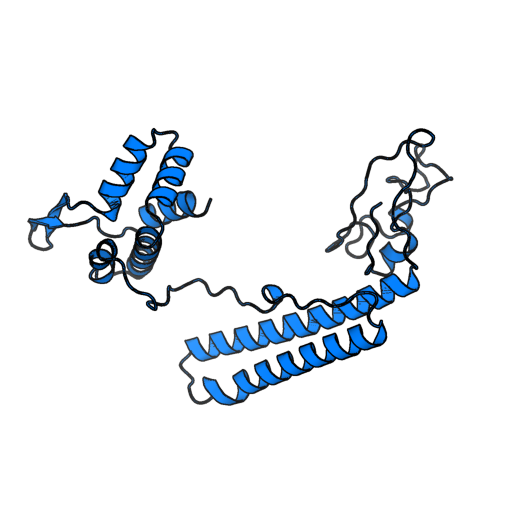.00 44.25 160 LEU A O 1
ATOM 1316 N N . LYS A 1 161 ? -14.846 7.698 18.096 1.00 46.31 161 LYS A N 1
ATOM 1317 C CA . LYS A 1 161 ? -14.857 7.334 19.511 1.00 46.31 161 LYS A CA 1
ATOM 1318 C C . LYS A 1 161 ? -14.604 8.617 20.299 1.00 46.31 161 LYS A C 1
ATOM 1320 O O . LYS A 1 161 ? -13.581 9.264 20.079 1.00 46.31 161 LYS A O 1
ATOM 1325 N N . GLU A 1 162 ? -15.526 8.971 21.189 1.00 44.47 162 GLU A N 1
ATOM 1326 C CA . GLU A 1 162 ? -15.418 10.064 22.167 1.00 44.47 162 GLU A CA 1
ATOM 1327 C C . GLU A 1 162 ? -14.354 9.729 23.235 1.00 44.47 162 GLU A C 1
ATOM 1329 O O . GLU A 1 162 ? -14.634 9.620 24.420 1.00 44.47 162 GLU A O 1
ATOM 1334 N N . SER A 1 163 ? -13.111 9.477 22.824 1.00 42.53 163 SER A N 1
ATOM 1335 C CA . SER A 1 163 ? -12.012 9.117 23.722 1.00 42.53 163 SER A CA 1
ATOM 1336 C C . SER A 1 163 ? -10.843 10.071 23.500 1.00 42.53 163 SER A C 1
ATOM 1338 O O . SER A 1 163 ? -9.879 9.753 22.803 1.00 42.53 163 SER A O 1
ATOM 1340 N N . GLY A 1 164 ? -10.968 11.274 24.053 1.00 56.72 164 GLY A N 1
ATOM 1341 C CA . GLY A 1 164 ? -9.938 12.307 24.068 1.00 56.72 164 GLY A CA 1
ATOM 1342 C C . GLY A 1 164 ? -10.407 13.513 24.878 1.00 56.72 164 GLY A C 1
ATOM 1343 O O . GLY A 1 164 ? -11.608 13.747 24.982 1.00 56.72 164 GLY A O 1
ATOM 1344 N N . ALA A 1 165 ? -9.472 14.274 25.453 1.00 60.81 165 ALA A N 1
ATOM 1345 C CA . ALA A 1 165 ? -9.801 15.532 26.118 1.00 60.81 165 ALA A CA 1
ATOM 1346 C C . ALA A 1 165 ? -10.478 16.475 25.109 1.00 60.81 165 ALA A C 1
ATOM 1348 O O . ALA A 1 165 ? -9.880 16.874 24.103 1.00 60.81 165 ALA A O 1
ATOM 1349 N N . ILE A 1 166 ? -11.747 16.786 25.354 1.00 65.50 166 ILE A N 1
ATOM 1350 C CA . ILE A 1 166 ? -12.538 17.673 24.508 1.00 65.50 166 ILE A CA 1
ATOM 1351 C C . ILE A 1 166 ? -12.068 19.102 24.790 1.00 65.50 166 ILE A C 1
ATOM 1353 O O . ILE A 1 166 ? -12.058 19.551 25.932 1.00 65.50 166 ILE A O 1
ATOM 1357 N N . ARG A 1 167 ? -11.646 19.830 23.748 1.00 70.81 167 ARG A N 1
ATOM 1358 C CA . ARG A 1 167 ? -11.337 21.262 23.886 1.00 70.81 167 ARG A CA 1
ATOM 1359 C C . ARG A 1 167 ? -12.625 22.010 24.207 1.00 70.81 167 ARG A C 1
ATOM 1361 O O . ARG A 1 167 ? -13.612 21.769 23.519 1.00 70.81 167 ARG A O 1
ATOM 1368 N N . GLU A 1 168 ? -12.581 22.969 25.126 1.00 72.56 168 GLU A N 1
ATOM 1369 C CA . GLU A 1 168 ? -13.733 23.773 25.578 1.00 72.56 168 GLU A CA 1
ATOM 1370 C C . GLU A 1 168 ? -14.606 24.300 24.427 1.00 72.56 168 GLU A C 1
ATOM 1372 O O . GLU A 1 168 ? -15.827 24.158 24.430 1.00 72.56 168 GLU A O 1
ATOM 1377 N N . ARG A 1 169 ? -13.984 24.797 23.350 1.00 73.75 169 ARG A N 1
ATOM 1378 C CA . ARG A 1 169 ? -14.700 25.282 22.155 1.00 73.75 169 ARG A CA 1
ATOM 1379 C C . ARG A 1 169 ? -15.593 24.243 21.461 1.00 73.75 169 ARG A C 1
ATOM 1381 O O . ARG A 1 169 ? -16.464 24.626 20.692 1.00 73.75 169 ARG A O 1
ATOM 1388 N N . THR A 1 170 ? -15.377 22.959 21.731 1.00 72.25 170 THR A N 1
ATOM 1389 C CA . THR A 1 170 ? -16.104 21.821 21.150 1.00 72.25 170 THR A CA 1
ATOM 1390 C C . THR A 1 170 ? -17.322 21.418 21.987 1.00 72.25 170 THR A C 1
ATOM 1392 O O . THR A 1 170 ? -18.175 20.692 21.483 1.00 72.25 170 THR A O 1
ATOM 1395 N N . GLN A 1 171 ? -17.417 21.885 23.239 1.00 76.81 171 GLN A N 1
ATOM 1396 C CA . GLN A 1 171 ? -18.431 21.449 24.205 1.00 76.81 171 GLN A CA 1
ATOM 1397 C C . GLN A 1 171 ? -19.857 21.670 23.686 1.00 76.81 171 GLN A C 1
ATOM 1399 O O . GLN A 1 171 ? -20.677 20.762 23.713 1.00 76.81 171 GLN A O 1
ATOM 1404 N N . SER A 1 172 ? -20.107 22.814 23.050 1.00 75.75 172 SER A N 1
ATOM 1405 C CA . SER A 1 172 ? -21.399 23.138 22.433 1.00 75.75 172 SER A CA 1
ATOM 1406 C C . SER A 1 172 ? -21.877 22.122 21.392 1.00 75.75 172 SER A C 1
ATOM 1408 O O . SER A 1 172 ? -23.072 21.878 21.270 1.00 75.75 172 SER A O 1
ATOM 1410 N N . PHE A 1 173 ? -20.960 21.522 20.626 1.00 81.19 173 PHE A N 1
ATOM 1411 C CA . PHE A 1 173 ? -21.312 20.504 19.632 1.00 81.19 173 PHE A CA 1
ATOM 1412 C C . PHE A 1 173 ? -21.573 19.142 20.284 1.00 81.19 173 PHE A C 1
ATOM 1414 O O . PHE A 1 173 ? -22.315 18.329 19.741 1.00 81.19 173 PHE A O 1
ATOM 1421 N N . VAL A 1 174 ? -20.974 18.887 21.447 1.00 77.19 174 VAL A N 1
ATOM 1422 C CA . VAL A 1 174 ? -21.221 17.684 22.254 1.00 77.19 174 VAL A CA 1
ATOM 1423 C C . VAL A 1 174 ? -22.575 17.778 22.960 1.00 77.19 174 VAL A C 1
ATOM 1425 O O . VAL A 1 174 ? -23.285 16.779 23.067 1.00 77.19 174 VAL A O 1
ATOM 1428 N N . ASP A 1 175 ? -22.978 18.975 23.374 1.00 79.44 175 ASP A N 1
ATOM 1429 C CA . ASP A 1 175 ? -24.272 19.199 24.025 1.00 79.44 175 ASP A CA 1
ATOM 1430 C C . ASP A 1 175 ? -25.441 19.183 23.019 1.00 79.44 175 ASP A C 1
ATOM 1432 O O . ASP A 1 175 ? -26.591 18.938 23.389 1.00 79.44 175 ASP A O 1
ATOM 1436 N N . PHE A 1 176 ? -25.157 19.382 21.725 1.00 81.75 176 PHE A N 1
ATOM 1437 C CA . PHE A 1 176 ? -26.148 19.316 20.650 1.00 81.75 176 PHE A CA 1
ATOM 1438 C C . PHE A 1 176 ? -26.767 17.916 20.535 1.00 81.75 176 PHE A C 1
ATOM 1440 O O . PHE A 1 176 ? -26.076 16.949 20.213 1.00 81.75 176 PHE A O 1
ATOM 1447 N N . LYS A 1 177 ? -28.080 17.794 20.750 1.00 82.19 177 LYS A N 1
ATOM 1448 C CA . LYS A 1 177 ? -28.820 16.527 20.633 1.00 82.19 177 LYS A CA 1
ATOM 1449 C C . LYS A 1 177 ? -29.394 16.374 19.214 1.00 82.19 177 LYS A C 1
ATOM 1451 O O . LYS A 1 177 ? -30.385 17.040 18.924 1.00 82.19 177 LYS A O 1
ATOM 1456 N N . PRO A 1 178 ? -28.809 15.525 18.346 1.00 82.19 178 PRO A N 1
ATOM 1457 C CA . PRO A 1 178 ? -29.335 15.302 17.002 1.00 82.19 178 PRO A CA 1
ATOM 1458 C C . PRO A 1 178 ? -30.680 14.568 17.063 1.00 82.19 178 PRO A C 1
ATOM 1460 O O . PRO A 1 178 ? -30.823 13.594 17.804 1.00 82.19 178 PRO A O 1
ATOM 1463 N N . LEU A 1 179 ? -31.641 15.025 16.269 1.00 80.50 179 LEU A N 1
ATOM 1464 C CA . LEU A 1 179 ? -32.957 14.413 16.083 1.00 80.50 179 LEU A CA 1
ATOM 1465 C C . LEU A 1 179 ? -32.953 13.455 14.888 1.00 80.50 179 LEU A C 1
ATOM 1467 O O . LEU A 1 179 ? -33.630 12.428 14.918 1.00 80.50 179 LEU A O 1
ATOM 1471 N N . LEU A 1 180 ? -32.159 13.763 13.857 1.00 79.56 180 LEU A N 1
ATOM 1472 C CA . LEU A 1 180 ? -32.036 12.951 12.647 1.00 79.56 180 LEU A CA 1
ATOM 1473 C C . LEU A 1 180 ? -30.689 12.203 12.576 1.00 79.56 180 LEU A C 1
ATOM 1475 O O . LEU A 1 180 ? -29.665 12.685 13.077 1.00 79.56 180 LEU A O 1
ATOM 1479 N N . PRO A 1 181 ? -30.628 11.039 11.895 1.00 78.00 181 PRO A N 1
ATOM 1480 C CA . PRO A 1 181 ? -29.372 10.308 11.689 1.00 78.00 181 PRO A CA 1
ATOM 1481 C C . PRO A 1 181 ? -28.274 11.133 10.992 1.00 78.00 181 PRO A C 1
ATOM 1483 O O . PRO A 1 181 ? -27.082 10.973 11.275 1.00 78.00 181 PRO A O 1
ATOM 1486 N N . GLU A 1 182 ? -28.660 12.036 10.093 1.00 78.06 182 GLU A N 1
ATOM 1487 C CA . GLU A 1 182 ? -27.743 12.911 9.354 1.00 78.06 182 GLU A CA 1
ATOM 1488 C C . GLU A 1 182 ? -27.101 13.966 10.264 1.00 78.06 182 GLU A C 1
ATOM 1490 O O . GLU A 1 182 ? -25.893 14.198 10.199 1.00 78.06 182 GLU A O 1
ATOM 1495 N N . GLU A 1 183 ? -27.866 14.514 11.207 1.00 81.44 183 GLU A N 1
ATOM 1496 C CA . GLU A 1 183 ? -27.385 15.475 12.203 1.00 81.44 183 GLU A CA 1
ATOM 1497 C C . GLU A 1 183 ? -26.367 14.845 13.158 1.00 81.44 183 GLU A C 1
ATOM 1499 O O . GLU A 1 183 ? -25.399 15.493 13.557 1.00 81.44 183 GLU A O 1
ATOM 1504 N N . LYS A 1 184 ? -26.515 13.550 13.476 1.00 82.94 184 LYS A N 1
ATOM 1505 C CA . LYS A 1 184 ? -25.498 12.798 14.232 1.00 82.94 184 LYS A CA 1
ATOM 1506 C C . LYS A 1 184 ? -24.168 12.763 13.477 1.00 82.94 184 LYS A C 1
ATOM 1508 O O . LYS A 1 184 ? -23.099 12.877 14.080 1.00 82.94 184 LYS A O 1
ATOM 1513 N N . THR A 1 185 ? -24.223 12.627 12.154 1.00 84.19 185 THR A N 1
ATOM 1514 C CA . THR A 1 185 ? -23.031 12.653 11.297 1.00 84.19 185 THR A CA 1
ATOM 1515 C C . THR A 1 185 ? -22.426 14.054 11.240 1.00 84.19 185 THR A C 1
ATOM 1517 O O . THR A 1 185 ? -21.211 14.194 11.401 1.00 84.19 185 THR A O 1
ATOM 1520 N N . ALA A 1 186 ? -23.258 15.087 11.086 1.00 87.12 186 ALA A N 1
ATOM 1521 C CA . ALA A 1 186 ? -22.831 16.482 11.108 1.00 87.12 186 ALA A CA 1
ATOM 1522 C C . ALA A 1 186 ? -22.135 16.832 12.430 1.00 87.12 186 ALA A C 1
ATOM 1524 O O . ALA A 1 186 ? -20.972 17.232 12.422 1.00 87.12 186 ALA A O 1
ATOM 1525 N N . ARG A 1 187 ? -22.786 16.575 13.572 1.00 87.75 187 ARG A N 1
ATOM 1526 C CA . ARG A 1 187 ? -22.229 16.767 14.922 1.00 87.75 187 ARG A CA 1
ATOM 1527 C C . ARG A 1 187 ? -20.818 16.196 15.043 1.00 87.75 187 ARG A C 1
ATOM 1529 O O . ARG A 1 187 ? -19.892 16.888 15.459 1.00 87.75 187 ARG A O 1
ATOM 1536 N N . ASN A 1 188 ? -20.654 14.941 14.642 1.00 85.38 188 ASN A N 1
ATOM 1537 C CA . ASN A 1 188 ? -19.378 14.238 14.695 1.00 85.38 188 ASN A CA 1
ATOM 1538 C C . ASN A 1 188 ? -18.295 14.946 13.865 1.00 85.38 188 ASN A C 1
ATOM 1540 O O . ASN A 1 188 ? -17.185 15.173 14.347 1.00 85.38 188 ASN A O 1
ATOM 1544 N N . LEU A 1 189 ? -18.612 15.346 12.634 1.00 86.69 189 LEU A N 1
ATOM 1545 C CA . LEU A 1 189 ? -17.674 16.074 11.778 1.00 86.69 189 LEU A CA 1
ATOM 1546 C C . LEU A 1 189 ? -17.270 17.426 12.383 1.00 86.69 189 LEU A C 1
ATOM 1548 O O . LEU A 1 189 ? -16.078 17.724 12.449 1.00 86.69 189 LEU A O 1
ATOM 1552 N N . TYR A 1 190 ? -18.223 18.199 12.908 1.00 88.75 190 TYR A N 1
ATOM 1553 C CA . TYR A 1 190 ? -17.934 19.473 13.576 1.00 88.75 190 TYR A CA 1
ATOM 1554 C C . TYR A 1 190 ? -17.030 19.298 14.798 1.00 88.75 190 TYR A C 1
ATOM 1556 O O . TYR A 1 190 ? -16.050 20.032 14.936 1.00 88.75 190 TYR A O 1
ATOM 1564 N N . ILE A 1 191 ? -17.289 18.289 15.638 1.00 85.75 191 ILE A N 1
ATOM 1565 C CA . ILE A 1 191 ? -16.418 17.939 16.771 1.00 85.75 191 ILE A CA 1
ATOM 1566 C C . ILE A 1 191 ? -14.996 17.654 16.276 1.00 85.75 191 ILE A C 1
ATOM 1568 O O . ILE A 1 191 ? -14.028 18.193 16.816 1.00 85.75 191 ILE A O 1
ATOM 1572 N N . GLN A 1 192 ? -14.854 16.859 15.211 1.00 84.25 192 GLN A N 1
ATOM 1573 C CA . GLN A 1 192 ? -13.546 16.554 14.636 1.00 84.25 192 GLN A CA 1
ATOM 1574 C C . GLN A 1 192 ? -12.827 17.819 14.159 1.00 84.25 192 GLN A C 1
ATOM 1576 O O . GLN A 1 192 ? -11.629 17.968 14.392 1.00 84.25 192 GLN A O 1
ATOM 1581 N N . PHE A 1 193 ? -13.529 18.720 13.475 1.00 86.81 193 PHE A N 1
ATOM 1582 C CA . PHE A 1 193 ? -12.944 19.948 12.943 1.00 86.81 193 PHE A CA 1
ATOM 1583 C C . PHE A 1 193 ? -12.534 20.910 14.057 1.00 86.81 193 PHE A C 1
ATOM 1585 O O . PHE A 1 193 ? -11.405 21.403 14.045 1.00 86.81 193 PHE A O 1
ATOM 1592 N N . ALA A 1 194 ? -13.386 21.088 15.067 1.00 84.31 194 ALA A N 1
ATOM 1593 C CA . ALA A 1 194 ? -13.109 21.926 16.228 1.00 84.31 194 ALA A CA 1
ATOM 1594 C C . ALA A 1 194 ? -11.930 21.405 17.069 1.00 84.31 194 ALA A C 1
ATOM 1596 O O . ALA A 1 194 ? -11.204 22.192 17.686 1.00 84.31 194 ALA A O 1
ATOM 1597 N N . GLN A 1 195 ? -11.673 20.095 17.073 1.00 82.94 195 GLN A N 1
ATOM 1598 C CA . GLN A 1 195 ? -10.514 19.506 17.751 1.00 82.94 195 GLN A CA 1
ATOM 1599 C C . GLN A 1 195 ? -9.182 19.729 17.010 1.00 82.94 195 GLN A C 1
ATOM 1601 O O . GLN A 1 195 ? -8.124 19.690 17.644 1.00 82.94 195 GLN A O 1
ATOM 1606 N N . ARG A 1 196 ? -9.195 20.009 15.697 1.00 83.62 196 ARG A N 1
ATOM 1607 C CA . ARG A 1 196 ? -7.971 20.258 14.905 1.00 83.62 196 ARG A CA 1
ATOM 1608 C C . ARG A 1 196 ? -7.280 21.565 15.314 1.00 83.62 196 ARG A C 1
ATOM 1610 O O . ARG A 1 196 ? -7.858 22.445 15.949 1.00 83.62 196 ARG A O 1
ATOM 1617 N N . SER A 1 197 ? -6.007 21.717 14.943 1.00 86.25 197 SER A N 1
ATOM 1618 C CA . SER A 1 197 ? -5.288 22.987 15.120 1.00 86.25 197 SER A CA 1
ATOM 1619 C C . SER A 1 197 ? -5.972 24.101 14.320 1.00 86.25 197 SER A C 1
ATOM 1621 O O . SER A 1 197 ? -6.090 23.978 13.102 1.00 86.25 197 SER A O 1
ATOM 1623 N N . SER A 1 198 ? -6.380 25.189 14.987 1.00 86.88 198 SER A N 1
ATOM 1624 C CA . SER A 1 198 ? -7.055 26.331 14.344 1.00 86.88 198 SER A CA 1
ATOM 1625 C C . SER A 1 198 ? -6.195 26.920 13.231 1.00 86.88 198 SER A C 1
ATOM 1627 O O . SER A 1 198 ? -6.669 27.061 12.113 1.00 86.88 198 SER A O 1
ATOM 1629 N N . LYS A 1 199 ? -4.896 27.123 13.485 1.00 90.56 199 LYS A N 1
ATOM 1630 C CA . LYS A 1 199 ? -3.933 27.606 12.482 1.00 90.56 199 LYS A CA 1
ATOM 1631 C C . LYS A 1 199 ? -3.907 26.736 11.218 1.00 90.56 199 LYS A C 1
ATOM 1633 O O . LYS A 1 199 ? -3.834 27.250 10.109 1.00 90.56 199 LYS A O 1
ATOM 1638 N N . SER A 1 200 ? -3.979 25.411 11.369 1.00 90.31 200 SER A N 1
ATOM 1639 C CA . SER A 1 200 ? -3.997 24.500 10.216 1.00 90.31 200 SER A CA 1
ATOM 1640 C C . SER A 1 200 ? -5.311 24.585 9.444 1.00 90.31 200 SER A C 1
ATOM 1642 O O . SER A 1 200 ? -5.286 24.597 8.216 1.00 90.31 200 SER A O 1
ATOM 1644 N N . SER A 1 201 ? -6.436 24.654 10.155 1.00 90.31 201 SER A N 1
ATOM 1645 C CA . SER A 1 201 ? -7.762 24.786 9.553 1.00 90.31 201 SER A CA 1
ATOM 1646 C C . SER A 1 201 ? -7.901 26.103 8.783 1.00 90.31 201 SER A C 1
ATOM 1648 O O . SER A 1 201 ? -8.300 26.074 7.623 1.00 90.31 201 SER A O 1
ATOM 1650 N N . ILE A 1 202 ? -7.480 27.225 9.373 1.00 93.38 202 ILE A N 1
ATOM 1651 C CA . ILE A 1 202 ? -7.501 28.558 8.749 1.00 93.38 202 ILE A CA 1
ATOM 1652 C C . ILE A 1 202 ? -6.674 28.566 7.460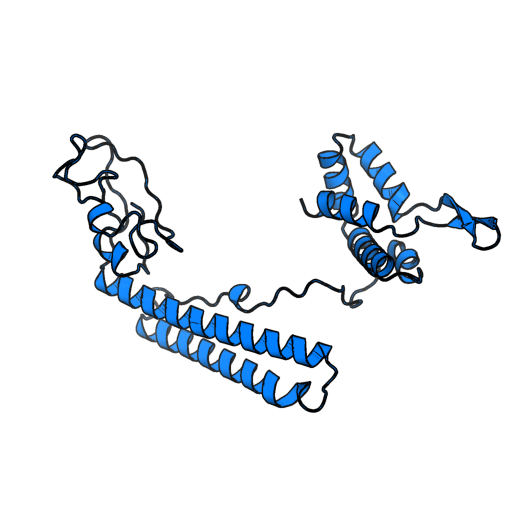 1.00 93.38 202 ILE A C 1
ATOM 1654 O O . ILE A 1 202 ? -7.174 28.947 6.406 1.00 93.38 202 ILE A O 1
ATOM 1658 N N . ASN A 1 203 ? -5.449 28.030 7.494 1.00 93.62 203 ASN A N 1
ATOM 1659 C CA . ASN A 1 203 ? -4.605 27.942 6.299 1.00 93.62 203 ASN A CA 1
ATOM 1660 C C . ASN A 1 203 ? -5.235 27.105 5.173 1.00 93.62 203 ASN A C 1
ATOM 1662 O O . ASN A 1 203 ? -4.958 27.348 4.001 1.00 93.62 203 ASN A O 1
ATOM 1666 N N . LYS A 1 204 ? -6.045 26.092 5.504 1.00 93.25 204 LYS A N 1
ATOM 1667 C CA . LYS A 1 204 ? -6.762 25.291 4.500 1.00 93.25 204 LYS A CA 1
ATOM 1668 C C . LYS A 1 204 ? -7.964 26.039 3.931 1.00 93.25 204 LYS A C 1
ATOM 1670 O O . LYS A 1 204 ? -8.178 25.965 2.727 1.00 93.25 204 LYS A O 1
ATOM 1675 N N . ILE A 1 205 ? -8.697 26.775 4.768 1.00 93.25 205 ILE A N 1
ATOM 1676 C CA . ILE A 1 205 ? -9.813 27.628 4.334 1.00 93.25 205 ILE A CA 1
ATOM 1677 C C . ILE A 1 205 ? -9.302 28.722 3.396 1.00 93.25 205 ILE A C 1
ATOM 1679 O O . ILE A 1 205 ? -9.820 28.839 2.292 1.00 93.25 205 ILE A O 1
ATOM 1683 N N . SER A 1 206 ? -8.243 29.441 3.779 1.00 95.69 206 SER A N 1
ATOM 1684 C CA . SER A 1 206 ? -7.632 30.490 2.949 1.00 95.69 206 SER A CA 1
ATOM 1685 C C . SER A 1 206 ? -7.233 29.960 1.568 1.00 95.69 206 SER A C 1
ATOM 1687 O O . SER A 1 206 ? -7.622 30.528 0.551 1.00 95.69 206 SER A O 1
ATOM 1689 N N . LYS A 1 207 ? -6.555 28.805 1.514 1.00 94.31 207 LYS A N 1
ATOM 1690 C CA . LYS A 1 207 ? -6.157 28.178 0.243 1.00 94.31 207 LYS A CA 1
ATOM 1691 C C . LYS A 1 207 ? -7.338 27.724 -0.610 1.00 94.31 207 LYS A C 1
ATOM 1693 O O . LYS A 1 207 ? -7.294 27.892 -1.821 1.00 94.31 207 LYS A O 1
ATOM 1698 N N . ALA A 1 208 ? -8.356 27.114 -0.004 1.00 93.00 208 ALA A N 1
ATOM 1699 C CA . ALA A 1 208 ? -9.508 26.600 -0.742 1.00 93.00 208 ALA A CA 1
ATOM 1700 C C . ALA A 1 208 ? -10.437 27.721 -1.230 1.00 93.00 208 ALA A C 1
ATOM 1702 O O . ALA A 1 208 ? -11.001 27.612 -2.314 1.00 93.00 208 ALA A O 1
ATOM 1703 N N . GLY A 1 209 ? -10.590 28.781 -0.433 1.00 89.38 209 GLY A N 1
ATOM 1704 C CA . GLY A 1 209 ? -11.432 29.934 -0.746 1.00 89.38 209 GLY A CA 1
ATOM 1705 C C . GLY A 1 209 ? -10.736 31.030 -1.551 1.00 89.38 209 GLY A C 1
ATOM 1706 O O . GLY A 1 209 ? -11.413 31.950 -1.989 1.00 89.38 209 GLY A O 1
ATOM 1707 N N . ASN A 1 210 ? -9.413 30.951 -1.746 1.00 93.62 210 ASN A N 1
ATOM 1708 C CA . ASN A 1 210 ? -8.600 32.027 -2.324 1.00 93.62 210 ASN A CA 1
ATOM 1709 C C . ASN A 1 210 ? -8.820 33.382 -1.613 1.00 93.62 210 ASN A C 1
ATOM 1711 O O . ASN A 1 210 ? -8.958 34.422 -2.253 1.00 93.62 210 ASN A O 1
ATOM 1715 N N . VAL A 1 211 ? -8.887 33.341 -0.280 1.00 94.56 211 VAL A N 1
ATOM 1716 C CA . VAL A 1 211 ? -9.097 34.507 0.596 1.00 94.56 211 VAL A CA 1
ATOM 1717 C C . VAL A 1 211 ? -7.880 34.743 1.485 1.00 94.56 211 VAL A C 1
ATOM 1719 O O . VAL A 1 211 ? -7.047 33.842 1.666 1.00 94.56 211 VAL A O 1
ATOM 1722 N N . SER A 1 212 ? -7.785 35.943 2.060 1.00 96.38 212 SER A N 1
ATOM 1723 C CA . SER A 1 212 ? -6.723 36.282 3.007 1.00 96.38 212 SER A CA 1
ATOM 1724 C C . SER A 1 212 ? -6.760 35.369 4.242 1.00 96.38 212 SER A C 1
ATOM 1726 O O . SER A 1 212 ? -7.746 34.674 4.520 1.00 96.38 212 SER A O 1
ATOM 1728 N N . VAL A 1 213 ? -5.648 35.308 4.974 1.00 95.00 213 VAL A N 1
ATOM 1729 C CA . VAL A 1 213 ? -5.576 34.486 6.192 1.00 95.00 213 VAL A CA 1
ATOM 1730 C C . VAL A 1 213 ? -6.441 35.106 7.290 1.00 95.00 213 VAL A C 1
ATOM 1732 O O . VAL A 1 213 ? -7.021 34.376 8.096 1.00 95.00 213 VAL A O 1
ATOM 1735 N N . GLU A 1 214 ? -6.555 36.430 7.281 1.00 95.00 214 GLU A N 1
ATOM 1736 C CA . GLU A 1 214 ? -7.413 37.236 8.139 1.00 95.00 214 GLU A CA 1
ATOM 1737 C C . GLU A 1 214 ? -8.889 36.876 7.912 1.00 95.00 214 GLU A C 1
ATOM 1739 O O . GLU A 1 214 ? -9.542 36.402 8.843 1.00 95.00 214 GLU A O 1
ATOM 1744 N N . ASP A 1 215 ? -9.376 36.935 6.669 1.00 95.12 215 ASP A N 1
ATOM 1745 C CA . ASP A 1 215 ? -10.769 36.589 6.335 1.00 95.12 215 ASP A CA 1
ATOM 1746 C C . ASP A 1 215 ? -11.068 35.113 6.642 1.00 95.12 215 ASP A C 1
ATOM 1748 O O . ASP A 1 215 ? -12.115 34.755 7.183 1.00 95.12 215 ASP A O 1
ATOM 1752 N N . ALA A 1 216 ? -10.122 34.215 6.350 1.00 94.94 216 ALA A N 1
ATOM 1753 C CA . ALA A 1 216 ? -10.258 32.800 6.687 1.00 94.94 216 ALA A CA 1
ATOM 1754 C C . ALA A 1 216 ? -10.325 32.559 8.205 1.00 94.94 216 ALA A C 1
ATOM 1756 O O . ALA A 1 216 ? -10.964 31.599 8.652 1.00 94.94 216 ALA A O 1
ATOM 1757 N N . SER A 1 217 ? -9.655 33.401 8.995 1.00 95.12 217 SER A N 1
ATOM 1758 C CA . SER A 1 217 ? -9.717 33.372 10.454 1.00 95.12 217 SER A CA 1
ATOM 1759 C C . SER A 1 217 ? -11.090 33.819 10.949 1.00 95.12 217 SER A C 1
ATOM 1761 O O . SER A 1 217 ? -11.661 33.150 11.810 1.00 95.12 217 SER A O 1
ATOM 1763 N N . GLU A 1 218 ? -11.655 34.879 10.371 1.00 94.62 218 GLU A N 1
ATOM 1764 C CA . GLU A 1 218 ? -13.018 35.330 10.677 1.00 94.62 218 GLU A CA 1
ATOM 1765 C C . GLU A 1 218 ? -14.057 34.256 10.346 1.00 94.62 218 GLU A C 1
ATOM 1767 O O . GLU A 1 218 ? -14.868 33.903 11.201 1.00 94.62 218 GLU A O 1
ATOM 1772 N N . ILE A 1 219 ? -13.966 33.639 9.162 1.00 91.69 219 ILE A N 1
ATOM 1773 C CA . ILE A 1 219 ? -14.839 32.523 8.762 1.00 91.69 219 ILE A CA 1
ATOM 1774 C C . ILE A 1 219 ? -14.733 31.365 9.763 1.00 91.69 219 ILE A C 1
ATOM 1776 O O . ILE A 1 219 ? -15.740 30.791 10.183 1.00 91.69 219 ILE A O 1
ATOM 1780 N N . TYR A 1 220 ? -13.512 31.002 10.166 1.00 92.19 220 TYR A N 1
ATOM 1781 C CA . TYR A 1 220 ? -13.306 29.925 11.129 1.00 92.19 220 TYR A CA 1
ATOM 1782 C C . TYR A 1 220 ? -13.912 30.259 12.500 1.00 92.19 220 TYR A C 1
ATOM 1784 O O . TYR A 1 220 ? -14.573 29.406 13.103 1.00 92.19 220 TYR A O 1
ATOM 1792 N N . ASN A 1 221 ? -13.695 31.477 12.999 1.00 91.25 221 ASN A N 1
ATOM 1793 C CA . ASN A 1 221 ? -14.206 31.905 14.299 1.00 91.25 221 ASN A CA 1
ATOM 1794 C C . ASN A 1 221 ? -15.731 31.968 14.296 1.00 91.25 221 ASN A C 1
ATOM 1796 O O . ASN A 1 221 ? -16.352 31.368 15.174 1.00 91.25 221 ASN A O 1
ATOM 1800 N N . HIS A 1 222 ? -16.322 32.535 13.245 1.00 89.81 222 HIS A N 1
ATOM 1801 C CA . HIS A 1 222 ? -17.765 32.587 13.059 1.00 89.81 222 HIS A CA 1
ATOM 1802 C C . HIS A 1 222 ? -18.401 31.192 13.163 1.00 89.81 222 HIS A C 1
ATOM 1804 O O . HIS A 1 222 ? -19.427 31.008 13.807 1.00 89.81 222 HIS A O 1
ATOM 1810 N N . ILE A 1 223 ? -17.777 30.164 12.589 1.00 88.75 223 ILE A N 1
ATOM 1811 C CA . ILE A 1 223 ? -18.382 28.827 12.531 1.00 88.75 223 ILE A CA 1
ATOM 1812 C C . ILE A 1 223 ? -18.123 28.004 13.799 1.00 88.75 223 ILE A C 1
ATOM 1814 O O . ILE A 1 223 ? -19.000 27.262 14.246 1.00 88.75 223 ILE A O 1
ATOM 1818 N N . PHE A 1 224 ? -16.922 28.092 14.378 1.00 87.50 224 PHE A N 1
ATOM 1819 C CA . PHE A 1 224 ? -16.482 27.163 15.429 1.00 87.50 224 PHE A CA 1
ATOM 1820 C C . PHE A 1 224 ? -16.320 27.789 16.820 1.00 87.50 224 PHE A C 1
ATOM 1822 O O . PHE A 1 224 ? -16.210 27.050 17.806 1.00 87.50 224 PHE A O 1
ATOM 1829 N N . VAL A 1 225 ? -16.261 29.117 16.927 1.00 85.44 225 VAL A N 1
ATOM 1830 C CA . VAL A 1 225 ? -15.879 29.818 18.162 1.00 85.44 225 VAL A CA 1
ATOM 1831 C C . VAL A 1 225 ? -16.984 30.750 18.639 1.00 85.44 225 VAL A C 1
ATOM 1833 O O . VAL A 1 225 ? -17.403 30.631 19.794 1.00 85.44 225 VAL A O 1
ATOM 1836 N N . ASP A 1 226 ? -17.476 31.615 17.762 1.00 88.94 226 ASP A N 1
ATOM 1837 C CA . ASP A 1 226 ? -18.336 32.733 18.125 1.00 88.94 226 ASP A CA 1
ATOM 1838 C C . ASP A 1 226 ? -19.789 32.304 18.351 1.00 88.94 226 ASP A C 1
ATOM 1840 O O . ASP A 1 226 ? -20.281 31.317 17.795 1.00 88.94 226 ASP A O 1
ATOM 1844 N N . LYS A 1 227 ? -20.479 33.056 19.211 1.00 88.94 227 LYS A N 1
ATOM 1845 C CA . LYS A 1 227 ? -21.924 32.932 19.424 1.00 88.94 227 LYS A CA 1
ATOM 1846 C C . LYS A 1 227 ? -22.638 33.966 18.564 1.00 88.94 227 LYS A C 1
ATOM 1848 O O . LYS A 1 227 ? -22.235 35.125 18.543 1.00 88.94 227 LYS A O 1
ATOM 1853 N N . HIS A 1 228 ? -23.744 33.560 17.958 1.00 85.62 228 HIS A N 1
ATOM 1854 C CA . HIS A 1 228 ? -24.587 34.389 17.105 1.00 85.62 228 HIS A CA 1
ATOM 1855 C C . HIS A 1 228 ? -25.974 34.529 17.704 1.00 85.62 228 HIS A C 1
ATOM 1857 O O . HIS A 1 228 ? -26.439 33.664 18.451 1.00 85.62 228 HIS A O 1
ATOM 1863 N N . LEU A 1 229 ? -26.644 35.622 17.357 1.00 89.19 229 LEU A N 1
ATOM 1864 C CA . LEU A 1 229 ? -28.037 35.820 17.718 1.00 89.19 229 LEU A CA 1
ATOM 1865 C C . LEU A 1 229 ? -28.903 34.871 16.884 1.00 89.19 229 LEU A C 1
ATOM 1867 O O . LEU A 1 229 ? -28.928 34.952 15.659 1.00 89.19 229 LEU A O 1
ATOM 1871 N N . THR A 1 230 ? -29.604 33.970 17.555 1.00 83.38 230 THR A N 1
ATOM 1872 C CA . THR A 1 230 ? -30.464 32.947 16.949 1.00 83.38 230 THR A CA 1
ATOM 1873 C C . THR A 1 230 ? -31.788 32.873 17.702 1.00 83.38 230 THR A C 1
ATOM 1875 O O . THR A 1 230 ? -31.986 33.594 18.682 1.00 83.38 230 THR A O 1
ATOM 1878 N N . LEU A 1 231 ? -32.711 32.039 17.231 1.00 83.69 231 LEU A N 1
ATOM 1879 C CA . LEU A 1 231 ? -33.975 31.778 17.909 1.00 83.69 231 LEU A CA 1
ATOM 1880 C C . LEU A 1 231 ? -33.926 30.392 18.550 1.00 83.69 231 LEU A C 1
ATOM 1882 O O . LEU A 1 231 ? -33.466 29.439 17.921 1.00 83.69 231 LEU A O 1
ATOM 1886 N N . ASP A 1 232 ? -34.396 30.289 19.789 1.00 81.00 232 ASP A N 1
ATOM 1887 C CA . ASP A 1 232 ? -34.641 28.995 20.424 1.00 81.00 232 ASP A CA 1
ATOM 1888 C C . ASP A 1 232 ? -35.917 28.344 19.852 1.00 81.00 232 ASP A C 1
ATOM 1890 O O . ASP A 1 232 ? -36.660 28.961 19.083 1.00 81.00 232 ASP A O 1
ATOM 1894 N N . LYS A 1 233 ? -36.206 27.104 20.256 1.00 76.19 233 LYS A N 1
ATOM 1895 C CA . LYS A 1 233 ? -37.410 26.343 19.884 1.00 76.19 233 LYS A CA 1
ATOM 1896 C C . LYS A 1 233 ? -38.711 27.096 20.170 1.00 76.19 233 LYS A C 1
ATOM 1898 O O . LYS A 1 233 ? -39.677 26.918 19.437 1.00 76.19 233 LYS A O 1
ATOM 1903 N N . ASP A 1 234 ? -38.697 27.963 21.179 1.00 83.94 234 ASP A N 1
ATOM 1904 C CA . ASP A 1 234 ? -39.840 28.778 21.600 1.00 83.94 234 ASP A CA 1
ATOM 1905 C C . ASP A 1 234 ? -39.881 30.167 20.924 1.00 83.94 234 ASP A C 1
ATOM 1907 O O . ASP A 1 234 ? -40.696 31.012 21.282 1.0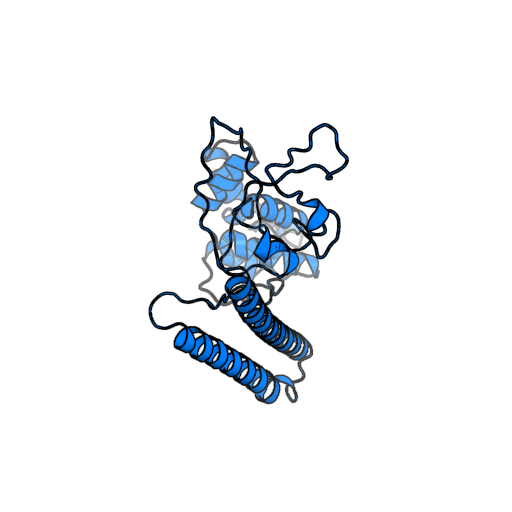0 83.94 234 ASP A O 1
ATOM 1911 N N . GLY A 1 235 ? -38.989 30.448 19.963 1.00 82.75 235 GLY A N 1
ATOM 1912 C CA . GLY A 1 235 ? -38.951 31.716 19.222 1.00 82.75 235 GLY A CA 1
ATOM 1913 C C . GLY A 1 235 ? -38.271 32.881 19.954 1.00 82.75 235 GLY A C 1
ATOM 1914 O O . GLY A 1 235 ? -38.271 34.009 19.460 1.00 82.75 235 GLY A O 1
ATOM 1915 N N . ASN A 1 236 ? -37.656 32.629 21.111 1.00 88.12 236 ASN A N 1
ATOM 1916 C CA . ASN A 1 236 ? -36.924 33.636 21.879 1.00 88.12 236 ASN A CA 1
ATOM 1917 C C . ASN A 1 236 ? -35.520 33.872 21.311 1.00 88.12 236 ASN A C 1
ATOM 1919 O O . ASN A 1 236 ? -34.825 32.928 20.938 1.00 88.12 236 ASN A O 1
ATOM 1923 N N . LYS A 1 237 ? -35.073 35.133 21.292 1.00 89.25 237 LYS A N 1
ATOM 1924 C CA . LYS A 1 237 ? -33.718 35.497 20.853 1.00 89.25 237 LYS A CA 1
ATOM 1925 C C . LYS A 1 237 ? -32.676 35.025 21.868 1.00 89.25 237 LYS A C 1
ATOM 1927 O O . LYS A 1 237 ? -32.686 35.467 23.013 1.00 89.25 237 LYS A O 1
ATOM 1932 N N . VAL A 1 238 ? -31.746 34.183 21.430 1.00 87.75 238 VAL A N 1
ATOM 1933 C CA . VAL A 1 238 ? -30.673 33.611 22.253 1.00 87.75 238 VAL A CA 1
ATOM 1934 C C . VAL A 1 238 ? -29.327 33.689 21.539 1.00 87.75 238 VAL A C 1
ATOM 1936 O O . VAL A 1 238 ? -29.239 33.559 20.318 1.00 87.75 238 VAL A O 1
ATOM 1939 N N . MET A 1 239 ? -28.254 33.886 22.306 1.00 86.62 239 MET A N 1
ATOM 1940 C CA . MET A 1 239 ? -26.886 33.837 21.786 1.00 86.62 239 MET A CA 1
ATOM 1941 C C . MET A 1 239 ? -26.385 32.391 21.785 1.00 86.62 239 MET A C 1
ATOM 1943 O O . MET A 1 239 ? -25.993 31.867 22.831 1.00 86.62 239 MET A O 1
ATOM 1947 N N . ALA A 1 240 ? -26.370 31.754 20.616 1.00 82.75 240 ALA A N 1
ATOM 1948 C CA . ALA A 1 240 ? -25.975 30.358 20.450 1.00 82.75 240 ALA A CA 1
ATOM 1949 C C . ALA A 1 240 ? -24.895 30.197 19.375 1.00 82.75 240 ALA A C 1
ATOM 1951 O O . ALA A 1 240 ? -24.746 31.018 18.475 1.00 82.75 240 ALA A O 1
ATOM 1952 N N . LYS A 1 241 ? -24.107 29.128 19.479 1.00 85.06 241 LYS A N 1
ATOM 1953 C CA . LYS A 1 241 ? -23.151 28.758 18.427 1.00 85.06 241 LYS A CA 1
ATOM 1954 C C . LYS A 1 241 ? -23.877 28.107 17.254 1.00 85.06 241 LYS A C 1
ATOM 1956 O O . LYS A 1 241 ? -25.011 27.656 17.393 1.00 85.06 241 LYS A O 1
ATOM 1961 N N . PHE A 1 242 ? -23.191 28.021 16.118 1.00 85.19 242 PHE A N 1
ATOM 1962 C CA . PHE A 1 242 ? -23.751 27.430 14.910 1.00 85.19 242 PHE A CA 1
ATOM 1963 C C . PHE A 1 242 ? -24.192 25.971 15.128 1.00 85.19 242 PHE A C 1
ATOM 1965 O O . PHE A 1 242 ? -23.462 25.168 15.717 1.00 85.19 242 PHE A O 1
ATOM 1972 N N . VAL A 1 243 ? -25.384 25.622 14.639 1.00 84.19 243 VAL A N 1
ATOM 1973 C CA . VAL A 1 243 ? -25.929 24.262 14.738 1.00 84.19 243 VAL A C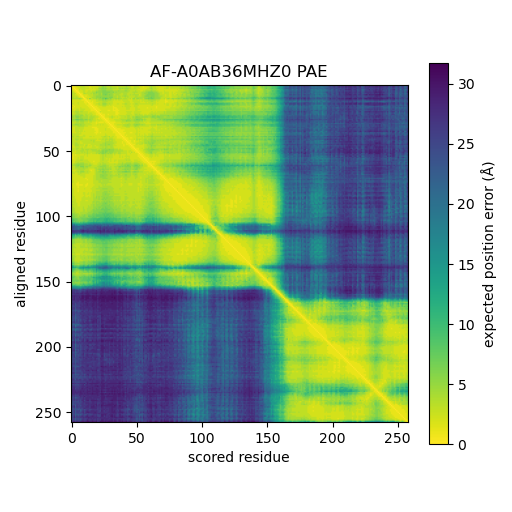A 1
ATOM 1974 C C . VAL A 1 243 ? -25.289 23.375 13.660 1.00 84.19 243 VAL A C 1
ATOM 1976 O O . VAL A 1 243 ? -25.280 23.767 12.492 1.00 84.19 243 VAL A O 1
ATOM 1979 N N . PRO A 1 244 ? -24.753 22.185 13.999 1.00 86.62 244 PRO A N 1
ATOM 1980 C CA . PRO A 1 244 ? -24.157 21.294 13.007 1.00 86.62 244 PRO A CA 1
ATOM 1981 C C . PRO A 1 244 ? -25.139 20.906 11.894 1.00 86.62 244 PRO A C 1
ATOM 1983 O O . PRO A 1 244 ? -26.132 20.231 12.148 1.00 86.62 244 PRO A O 1
ATOM 1986 N N . ASN A 1 245 ? -24.818 21.267 10.651 1.00 88.38 245 ASN A N 1
ATOM 1987 C CA . ASN A 1 245 ? -25.570 20.876 9.456 1.00 88.38 245 ASN A CA 1
ATOM 1988 C C . ASN A 1 245 ? -24.710 19.959 8.567 1.00 88.38 245 ASN A C 1
ATOM 1990 O O . ASN A 1 245 ? -23.501 20.166 8.430 1.00 88.38 245 ASN A O 1
ATOM 1994 N N . ILE A 1 246 ? -25.323 18.931 7.974 1.00 86.12 246 ILE A N 1
ATOM 1995 C CA . ILE A 1 246 ? -24.621 17.925 7.174 1.00 86.12 246 ILE A CA 1
ATOM 1996 C C . ILE A 1 246 ? -23.967 18.496 5.906 1.00 86.12 246 ILE A C 1
ATOM 1998 O O . ILE A 1 246 ? -22.824 18.139 5.617 1.00 86.12 246 ILE A O 1
ATOM 2002 N N . ASP A 1 247 ? -24.611 19.422 5.200 1.00 86.88 247 ASP A N 1
ATOM 2003 C CA . ASP A 1 247 ? -24.107 19.997 3.945 1.00 86.88 247 ASP A CA 1
ATOM 2004 C C . ASP A 1 247 ? -22.866 20.855 4.190 1.00 86.88 247 ASP A C 1
ATOM 2006 O O . ASP A 1 247 ? -21.838 20.754 3.504 1.00 86.88 247 ASP A O 1
ATOM 2010 N N . MET A 1 248 ? -22.925 21.659 5.251 1.00 89.06 248 MET A N 1
ATOM 2011 C CA . MET A 1 248 ? -21.794 22.466 5.685 1.00 89.06 248 MET A CA 1
ATOM 2012 C C . MET A 1 248 ? -20.663 21.574 6.206 1.00 89.06 248 MET A C 1
ATOM 2014 O O . MET A 1 248 ? -19.507 21.756 5.818 1.00 89.06 248 MET A O 1
ATOM 2018 N N . ALA A 1 249 ? -20.983 20.551 7.005 1.00 89.19 249 ALA A N 1
ATOM 2019 C CA . ALA A 1 249 ? -19.996 19.594 7.493 1.00 89.19 249 ALA A CA 1
ATOM 2020 C C . ALA A 1 249 ? -19.243 18.907 6.344 1.00 89.19 249 ALA A C 1
ATOM 2022 O O . ALA A 1 249 ? -18.018 18.788 6.396 1.00 89.19 249 ALA A O 1
ATOM 2023 N N . GLN A 1 250 ? -19.949 18.477 5.297 1.00 87.19 250 GLN A N 1
ATOM 2024 C CA . GLN A 1 250 ? -19.339 17.858 4.121 1.00 87.19 250 GLN A CA 1
ATOM 2025 C C . GLN A 1 250 ? -18.465 18.839 3.336 1.00 87.19 250 GLN A C 1
ATOM 2027 O O . GLN A 1 250 ? -17.375 18.470 2.893 1.00 87.19 250 GLN A O 1
ATOM 2032 N N . SER A 1 251 ? -18.900 20.092 3.199 1.00 88.44 251 SER A N 1
ATOM 2033 C CA . SER A 1 251 ? -18.118 21.144 2.540 1.00 88.44 251 SER A CA 1
ATOM 2034 C C . SER A 1 251 ? -16.785 21.375 3.261 1.00 88.44 251 SER A C 1
ATOM 2036 O O . SER A 1 251 ? -15.718 21.290 2.648 1.00 88.44 251 SER A O 1
ATOM 2038 N N . PHE A 1 252 ? -16.815 21.523 4.588 1.00 89.06 252 PHE A N 1
ATOM 2039 C CA . PHE A 1 252 ? -15.598 21.621 5.400 1.00 89.06 252 PHE A CA 1
ATOM 2040 C C . PHE A 1 252 ? -14.772 20.338 5.409 1.00 89.06 252 PHE A C 1
ATOM 2042 O O . PHE A 1 252 ? -13.545 20.400 5.463 1.00 89.06 252 PHE A O 1
ATOM 2049 N N . GLN A 1 253 ? -15.405 19.168 5.309 1.00 88.25 253 GLN A N 1
ATOM 2050 C CA . GLN A 1 253 ? -14.685 17.904 5.201 1.00 88.25 253 GLN A CA 1
ATOM 2051 C C . GLN A 1 253 ? -13.791 17.877 3.959 1.00 88.25 253 GLN A C 1
ATOM 2053 O O . GLN A 1 253 ? -12.642 17.445 4.064 1.00 88.25 253 GLN A O 1
ATOM 2058 N N . ARG A 1 254 ? -14.292 18.359 2.814 1.00 86.25 254 ARG A N 1
ATOM 2059 C CA . ARG A 1 254 ? -13.520 18.469 1.566 1.00 86.25 254 ARG A CA 1
ATOM 2060 C C . ARG A 1 254 ? -12.355 19.442 1.740 1.00 86.25 254 ARG A C 1
ATOM 2062 O O . ARG A 1 254 ? -11.212 19.055 1.528 1.00 86.25 254 ARG A O 1
ATOM 2069 N N . ILE A 1 255 ? -12.625 20.645 2.251 1.00 88.50 255 ILE A N 1
ATOM 2070 C CA . ILE A 1 255 ? -11.599 21.675 2.501 1.00 88.50 255 ILE A CA 1
ATOM 2071 C C . ILE A 1 255 ? -10.500 21.156 3.439 1.00 88.50 255 ILE A C 1
ATOM 2073 O O . ILE A 1 255 ? -9.306 21.347 3.206 1.00 88.50 255 ILE A O 1
ATOM 2077 N N . PHE A 1 256 ? -10.880 20.495 4.533 1.00 85.19 256 PHE A N 1
ATOM 2078 C CA . PHE A 1 256 ? -9.925 20.108 5.562 1.00 85.19 256 PHE A CA 1
ATOM 2079 C C . PHE A 1 256 ? -9.191 18.806 5.285 1.00 85.19 256 PHE A C 1
ATOM 2081 O O . PHE A 1 256 ? -8.115 18.606 5.862 1.00 85.19 256 PHE A O 1
ATOM 2088 N N . ASN A 1 257 ? -9.748 17.910 4.477 1.00 80.38 257 ASN A N 1
ATOM 2089 C CA . ASN A 1 257 ? -9.083 16.654 4.150 1.00 80.38 257 ASN A CA 1
ATOM 2090 C C . ASN A 1 257 ? -8.243 16.747 2.878 1.00 80.38 257 ASN A C 1
ATOM 2092 O O . ASN A 1 257 ? -7.262 16.011 2.835 1.00 80.38 257 ASN A O 1
ATOM 2096 N N . GLY A 1 258 ? -8.527 17.711 1.988 1.00 59.91 258 GLY A N 1
ATOM 2097 C CA . GLY A 1 258 ? -7.728 17.984 0.790 1.00 59.91 258 GLY A CA 1
ATOM 2098 C C . GLY A 1 258 ? -7.831 16.857 -0.219 1.00 59.91 258 GLY A C 1
ATOM 2099 O O . GLY A 1 258 ? -7.072 15.877 -0.067 1.00 59.91 258 GLY A O 1
#

Radius of gyration: 28.15 Å; Cα contacts (8 Å, |Δi|>4): 290; chains: 1; bounding box: 65×56×64 Å

Foldseek 3Di:
DADDQADALLCLVQHLDDEDQDDPPDPPDDPVHHHQVVSVPVDCPGPPHDPDPDDDDDDDPPPDDRPHDRDDSVSNNVLNVLQVVLLVLLVVLLVLVVVLVVCVVVVVVVPNPDPSVVVSVVSVVVSVVSQVVVQVVVPPPDRSDDDDPVSNDDDDPDPDDPPDDQDPLLVQLVPDDDPDPLLSVLSSLLSVLLPDDLLLLLVLQCVVVVHDSVVSSVVSCLQRPAWDFDADPVRDTDTHHDRRDNVVSVVSVVSNVD

InterPro domains:
  IPR009319 Lactococcus phage , Structural protein [PF06152] (1-130)

Organism: NCBI:txid1624